Protein AF-A0AB74JP71-F1 (afdb_monomer)

Foldseek 3Di:
DPDPLVVVLVVLLVVLLPFDDDLDDGPQLVPDPVCVVSNLLSNQQRDEAEFEWDQDPDPPDRFIFGDPVNVVSLPVVHLVSQQSHAWYFYDFPVDPGTFIGGQLAQDLQQGDGDDPDPDPDDPSRHRPRPQQLVNVCVVCVVVVVCVCVVVCPDPVNVVVRVLVVVLSVQLNVLSVVLCVVQHHHPSGGGDSVSVRSNSRSCVSVSDPPPDD

Radius of gyration: 19.97 Å; Cα contacts (8 Å, |Δi|>4): 269; chains: 1; bounding box: 53×30×59 Å

Sequence (212 aa):
MKLPKDVRMVVYDYALTYETVQTSRPPLLSVCHQIREEGSPTFFRINEFNIRCERSSGQESRQPKIRRDTLPWLEMIGSSQVENLRHLLLHNKARAQPYRVDLSCGDTSTWSVAGRGHDHSLPSCPRKEFQTRGAILADMREFGAEWLLPYLTSLRMTELIKSMEEAIQRTQKGMCLFADQCGHGKSVKPSIKCTEMVVRAFAAMMERSGFD

Mean predicted aligned error: 11.62 Å

Nearest PDB structures (foldseek):
  4fdm-assembly1_A  TM=2.969E-01  e=8.262E+00  Bacillus sp. L2
  4x6u-assembly1_A  TM=2.989E-01  e=9.863E+00  Geobacillus stearothermophilus

Secondary structure (DSSP, 8-state):
--S-HHHHHHHHHHHHHT----SS--HHHHH-HHHHHHHHHHHHHHSEEEEEEEE-SSTT---EEE-TTTHHHHHHH-HHHHTT--EEEEE-TTSSSPEEEETT---GGGPPB--S---S---SS-------HHHHHHHHHHTT-GGGHHHHTSHHHHHHHHHHHHHHHHHHHHHHHHHHHH-SGGG----HHHHHHHHHHHHHHHS-----

Structure (mmCIF, N/CA/C/O backbone):
data_AF-A0AB74JP71-F1
#
_entry.id   AF-A0AB74JP71-F1
#
loop_
_atom_site.group_PDB
_atom_site.id
_atom_site.type_symbol
_atom_site.label_atom_id
_atom_site.label_alt_id
_atom_site.label_comp_id
_atom_site.label_asym_id
_atom_site.label_entity_id
_atom_site.label_seq_id
_atom_site.pdbx_PDB_ins_code
_atom_site.Cartn_x
_atom_site.Cartn_y
_atom_site.Cartn_z
_atom_site.occupancy
_atom_site.B_iso_or_equiv
_atom_site.auth_seq_id
_atom_site.auth_comp_id
_atom_site.auth_asym_id
_atom_site.auth_atom_id
_atom_site.pdbx_PDB_model_num
ATOM 1 N N . MET A 1 1 ? -25.434 2.124 18.448 1.00 67.25 1 MET A N 1
ATOM 2 C CA . MET A 1 1 ? -26.530 1.648 17.568 1.00 67.25 1 MET A CA 1
ATOM 3 C C . MET A 1 1 ? -27.060 0.324 18.126 1.00 67.25 1 MET A C 1
ATOM 5 O O . MET A 1 1 ? -26.248 -0.545 18.427 1.00 67.25 1 MET A O 1
ATOM 9 N N . LYS A 1 2 ? -28.377 0.161 18.337 1.00 83.44 2 LYS A N 1
ATOM 10 C CA . LYS A 1 2 ? -28.970 -1.061 18.935 1.00 83.44 2 LYS A CA 1
ATOM 11 C C . LYS A 1 2 ? -29.258 -2.142 17.875 1.00 83.44 2 LYS A C 1
ATOM 13 O O . LYS A 1 2 ? -30.386 -2.588 17.733 1.00 83.44 2 LYS A O 1
ATOM 18 N N . LEU A 1 3 ? -28.246 -2.523 17.102 1.00 87.12 3 LEU A N 1
ATOM 19 C CA . LEU A 1 3 ? -28.312 -3.644 16.153 1.00 87.12 3 LEU A CA 1
ATOM 20 C C . LEU A 1 3 ? -27.346 -4.746 16.602 1.00 87.12 3 LEU A C 1
ATOM 22 O O . LEU A 1 3 ? -26.354 -4.400 17.242 1.00 87.12 3 LEU A O 1
ATOM 26 N N . PRO A 1 4 ? -27.568 -6.033 16.284 1.00 91.38 4 PRO A N 1
ATOM 27 C CA . PRO A 1 4 ? -26.568 -7.084 16.483 1.00 91.38 4 PRO A CA 1
ATOM 28 C C . PRO A 1 4 ? -25.239 -6.745 15.793 1.00 91.38 4 PRO A C 1
ATOM 30 O O . PRO A 1 4 ? -25.234 -6.067 14.766 1.00 91.38 4 PRO A O 1
ATOM 33 N N . LYS A 1 5 ? -24.110 -7.206 16.349 1.00 87.75 5 LYS A N 1
ATOM 34 C CA . LYS A 1 5 ? -22.768 -6.848 15.853 1.00 87.75 5 LYS A CA 1
ATOM 35 C C . LYS A 1 5 ? -22.592 -7.170 14.370 1.00 87.75 5 LYS A C 1
ATOM 37 O O . LYS A 1 5 ? -22.116 -6.317 13.635 1.00 87.75 5 LYS A O 1
ATOM 42 N N . ASP A 1 6 ? -23.037 -8.340 13.928 1.00 87.06 6 ASP A N 1
ATOM 43 C CA . ASP A 1 6 ? -22.859 -8.781 12.540 1.00 87.06 6 ASP A CA 1
ATOM 44 C C . ASP A 1 6 ? -23.597 -7.866 11.556 1.00 87.06 6 ASP A C 1
ATOM 46 O O . ASP A 1 6 ? -23.045 -7.466 10.535 1.00 87.06 6 ASP A O 1
ATOM 50 N N . VAL A 1 7 ? -24.802 -7.420 11.925 1.00 86.56 7 VAL A N 1
ATOM 51 C CA . VAL A 1 7 ? -25.571 -6.439 11.146 1.00 86.56 7 VAL A CA 1
ATOM 52 C C . VAL A 1 7 ? -24.861 -5.084 11.127 1.00 86.56 7 VAL A C 1
ATOM 54 O O . VAL A 1 7 ? -24.790 -4.445 10.080 1.00 86.56 7 VAL A O 1
ATOM 57 N N . ARG A 1 8 ? -24.283 -4.648 12.257 1.00 87.88 8 ARG A N 1
ATOM 58 C CA . ARG A 1 8 ? -23.492 -3.404 12.305 1.00 87.88 8 ARG A CA 1
ATOM 59 C C . ARG A 1 8 ? -22.274 -3.469 11.386 1.00 87.88 8 ARG A C 1
ATOM 61 O O . ARG A 1 8 ? -22.024 -2.503 10.677 1.00 87.88 8 ARG A O 1
ATOM 68 N N . MET A 1 9 ? -21.558 -4.594 11.360 1.00 84.38 9 MET A N 1
ATOM 69 C CA . MET A 1 9 ? -20.379 -4.763 10.506 1.00 84.38 9 MET A CA 1
ATOM 70 C C . MET A 1 9 ? -20.720 -4.666 9.017 1.00 84.38 9 MET A C 1
ATOM 72 O O . MET A 1 9 ? -19.987 -4.004 8.292 1.00 84.38 9 MET A O 1
ATOM 76 N N . VAL A 1 10 ? -21.842 -5.247 8.574 1.00 84.75 10 VAL A N 1
ATOM 77 C CA . VAL A 1 10 ? -22.316 -5.117 7.180 1.00 84.75 10 VAL A CA 1
ATOM 78 C C . VAL A 1 10 ? -22.641 -3.661 6.837 1.00 84.75 10 VAL A C 1
ATOM 80 O O . VAL A 1 10 ? -22.274 -3.174 5.771 1.00 84.75 10 VAL A O 1
ATOM 83 N N . VAL A 1 11 ? -23.291 -2.937 7.754 1.00 83.12 11 VAL A N 1
ATOM 84 C CA . VAL A 1 11 ? -23.591 -1.509 7.563 1.00 83.12 11 VAL A CA 1
ATOM 85 C C . VAL A 1 11 ? -22.309 -0.680 7.484 1.00 83.12 11 VAL A C 1
ATOM 87 O O . VAL A 1 11 ? -22.220 0.210 6.641 1.00 83.12 11 VAL A O 1
ATOM 90 N N . TYR A 1 12 ? -21.313 -0.959 8.330 1.00 83.50 12 TYR A N 1
ATOM 91 C CA . TYR A 1 12 ? -20.024 -0.266 8.278 1.00 83.50 12 TYR A CA 1
ATOM 92 C C . TYR A 1 12 ? -19.276 -0.554 6.982 1.00 83.50 12 TYR A C 1
ATOM 94 O O . TYR A 1 12 ? -18.751 0.379 6.390 1.00 83.50 12 TYR A O 1
ATOM 102 N N . ASP A 1 13 ? -19.254 -1.809 6.535 1.00 79.75 13 ASP A N 1
ATOM 103 C CA . ASP A 1 13 ? -18.632 -2.207 5.272 1.00 79.75 13 ASP A CA 1
ATOM 104 C C . ASP A 1 13 ? -19.217 -1.408 4.106 1.00 79.75 13 ASP A C 1
ATOM 106 O O . ASP A 1 13 ? -18.491 -0.724 3.388 1.00 79.75 13 ASP A O 1
ATOM 110 N N . TYR A 1 14 ? -20.547 -1.361 4.010 1.00 81.06 14 TYR A N 1
ATOM 111 C CA . TYR A 1 14 ? -21.227 -0.573 2.987 1.00 81.06 14 TYR A CA 1
ATOM 112 C C . TYR A 1 14 ? -20.940 0.932 3.108 1.00 81.06 14 TYR A C 1
ATOM 114 O O . TYR A 1 14 ? -20.613 1.585 2.120 1.00 81.06 14 TYR A O 1
ATOM 122 N N . ALA A 1 15 ? -21.040 1.502 4.312 1.00 78.50 15 ALA A N 1
ATOM 123 C CA . ALA A 1 15 ? -20.918 2.946 4.509 1.00 78.50 15 ALA A CA 1
ATOM 124 C C . ALA A 1 15 ? -19.481 3.470 4.334 1.00 78.50 15 ALA A C 1
ATOM 126 O O . ALA A 1 15 ? -19.296 4.579 3.837 1.00 78.50 15 ALA A O 1
ATOM 127 N N . LEU A 1 16 ? -18.474 2.683 4.723 1.00 76.50 16 LEU A N 1
ATOM 128 C CA . LEU A 1 16 ? -17.060 3.077 4.695 1.00 76.50 16 LEU A CA 1
ATOM 129 C C . LEU A 1 16 ? -16.376 2.776 3.355 1.00 76.50 16 LEU A C 1
ATOM 131 O O . LEU A 1 16 ? -15.292 3.302 3.107 1.00 76.50 16 LEU A O 1
ATOM 135 N N . THR A 1 17 ? -16.980 1.947 2.497 1.00 69.25 17 THR A N 1
ATOM 136 C CA . THR A 1 17 ? -16.435 1.606 1.168 1.00 69.25 17 THR A CA 1
ATOM 137 C C . THR A 1 17 ? -16.478 2.788 0.193 1.00 69.25 17 THR A C 1
ATOM 139 O O . THR A 1 17 ? -15.619 2.900 -0.677 1.00 69.25 17 THR A O 1
ATOM 142 N N . TYR A 1 18 ? -17.453 3.691 0.334 1.00 58.78 18 TYR A N 1
ATOM 143 C CA . TYR A 1 18 ? -17.659 4.817 -0.589 1.00 58.78 18 TYR A CA 1
ATOM 144 C C . TYR A 1 18 ? -17.175 6.163 -0.038 1.00 58.78 18 TYR A C 1
ATOM 146 O O . TYR A 1 18 ? -17.420 7.209 -0.644 1.00 58.78 18 TYR A O 1
ATOM 154 N N . GLU A 1 19 ? -16.515 6.169 1.120 1.00 66.44 19 GLU A N 1
ATOM 155 C CA . GLU A 1 19 ? -16.089 7.405 1.766 1.00 66.44 19 GLU A CA 1
ATOM 156 C C . GLU A 1 19 ? -14.791 7.919 1.129 1.00 66.44 19 GLU A C 1
ATOM 158 O O . GLU A 1 19 ? -13.769 7.238 1.092 1.00 66.44 19 GLU A O 1
ATOM 163 N N . THR A 1 20 ? -14.814 9.142 0.596 1.00 57.19 20 THR A N 1
ATOM 164 C CA . THR A 1 20 ? -13.629 9.732 -0.035 1.00 57.19 20 THR A CA 1
ATOM 165 C C . THR A 1 20 ? -12.548 10.000 1.006 1.00 57.19 20 THR A C 1
ATOM 167 O O . THR A 1 20 ? -12.727 10.829 1.902 1.00 57.19 20 THR A O 1
ATOM 170 N N . VAL A 1 21 ? -11.403 9.337 0.861 1.00 58.25 21 VAL A N 1
ATOM 171 C CA . VAL A 1 21 ? -10.272 9.459 1.783 1.00 58.25 21 VAL A CA 1
ATOM 172 C C . VAL A 1 21 ? -9.595 10.816 1.607 1.00 58.25 21 VAL A C 1
ATOM 174 O O . VAL A 1 21 ? -8.880 11.063 0.635 1.00 58.25 21 VAL A O 1
ATOM 177 N N . GLN A 1 22 ? -9.784 11.701 2.578 1.00 57.78 22 GLN A N 1
ATOM 178 C CA . GLN A 1 22 ? -8.871 12.816 2.819 1.00 57.78 22 GLN A CA 1
ATOM 179 C C . GLN A 1 22 ? -7.972 12.470 4.011 1.00 57.78 22 GLN A C 1
ATOM 181 O O . GLN A 1 22 ? -8.235 11.523 4.746 1.00 57.78 22 GLN A O 1
ATOM 186 N N . THR A 1 23 ? -6.891 13.223 4.224 1.00 55.69 23 THR A N 1
ATOM 187 C CA . THR A 1 23 ? -5.951 13.048 5.354 1.00 55.69 23 THR A CA 1
ATOM 188 C C . THR A 1 23 ? -6.568 13.407 6.720 1.00 55.69 23 THR A C 1
ATOM 190 O O . THR A 1 23 ? -5.871 13.827 7.641 1.00 55.69 23 THR A O 1
ATOM 193 N N . SER A 1 24 ? -7.884 13.276 6.861 1.00 62.62 24 SER A N 1
ATOM 194 C CA . SER A 1 24 ? -8.674 13.502 8.064 1.00 62.62 24 SER A CA 1
ATOM 195 C C . SER A 1 24 ? -9.384 12.206 8.461 1.00 62.62 24 SER A C 1
ATOM 197 O O . SER A 1 24 ? -9.597 11.307 7.648 1.00 62.62 24 SER A O 1
ATOM 199 N N . ARG A 1 25 ? -9.721 12.074 9.749 1.00 65.31 25 ARG A N 1
ATOM 200 C CA . ARG A 1 25 ? -10.530 10.943 10.214 1.00 65.31 25 ARG A CA 1
ATOM 201 C C . ARG A 1 25 ? -11.920 11.034 9.554 1.00 65.31 25 ARG A C 1
ATOM 203 O O . ARG A 1 25 ? -12.5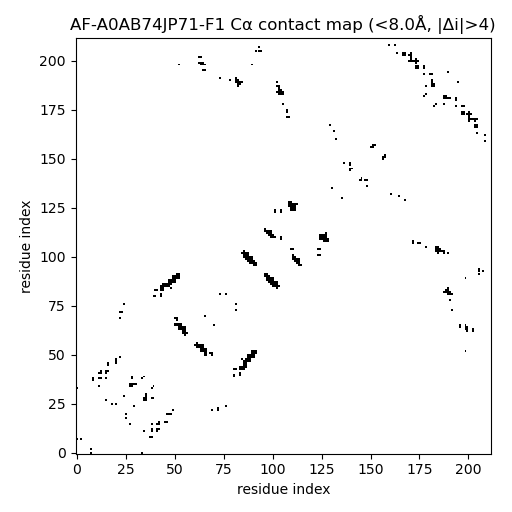04 12.118 9.599 1.00 65.31 25 ARG A O 1
ATOM 210 N N . PRO A 1 26 ? -12.457 9.936 9.000 1.00 68.81 26 PRO A N 1
ATOM 211 C CA . PRO A 1 26 ? -13.762 9.936 8.353 1.00 68.81 26 PRO A CA 1
ATOM 212 C C . PRO A 1 26 ? -14.862 10.443 9.284 1.00 68.81 26 PRO A C 1
ATOM 214 O O . PRO A 1 26 ? -14.879 10.044 10.461 1.00 68.81 26 PRO A O 1
ATOM 217 N N . PRO A 1 27 ? -15.789 11.281 8.788 1.00 73.94 27 PRO A N 1
ATOM 218 C CA . PRO A 1 27 ? -16.975 11.692 9.523 1.00 73.94 27 PRO A CA 1
ATOM 219 C C . PRO A 1 27 ? -17.667 10.540 10.252 1.00 73.94 27 PRO A C 1
ATOM 221 O O . PRO A 1 27 ? -17.958 10.683 11.441 1.00 73.94 27 PRO A O 1
ATOM 224 N N . LEU A 1 28 ? -17.843 9.371 9.625 1.00 74.50 28 LEU A N 1
ATOM 225 C CA . LEU A 1 28 ? -18.529 8.244 10.268 1.00 74.50 28 LEU A CA 1
ATOM 226 C C . LEU A 1 28 ? -17.791 7.722 11.520 1.00 74.50 28 LEU A C 1
ATOM 228 O O . LEU A 1 28 ? -18.417 7.441 12.544 1.00 74.50 28 LEU A O 1
ATOM 232 N N . LEU A 1 29 ? -16.455 7.691 11.496 1.00 77.50 29 LEU A N 1
ATOM 233 C CA . LEU A 1 29 ? -15.617 7.281 12.638 1.00 77.50 29 LEU A CA 1
ATOM 234 C C . LEU A 1 29 ? -15.521 8.357 13.738 1.00 77.50 29 LEU A C 1
ATOM 236 O O . LEU A 1 29 ? -14.998 8.109 14.835 1.00 77.50 29 LEU A O 1
ATOM 240 N N . SER A 1 30 ? -16.021 9.564 13.463 1.00 78.75 30 SER A N 1
ATOM 241 C CA . SER A 1 30 ? -16.086 10.663 14.429 1.00 78.75 30 SER A CA 1
ATOM 242 C C . SER A 1 30 ? -17.341 10.616 15.311 1.00 78.75 30 SER A C 1
ATOM 244 O O . SER A 1 30 ? -17.293 11.126 16.429 1.00 78.75 30 SER A O 1
ATOM 246 N N . VAL A 1 31 ? -18.408 9.931 14.872 1.00 79.38 31 VAL A N 1
ATOM 247 C CA . VAL A 1 31 ? -19.755 10.017 15.468 1.00 79.38 31 VAL A CA 1
ATOM 248 C C . VAL A 1 31 ? -19.843 9.425 16.877 1.00 79.38 31 VAL A C 1
ATOM 250 O O . VAL A 1 31 ? -20.344 10.076 17.790 1.00 79.38 31 VAL A O 1
ATOM 253 N N . CYS A 1 32 ? -19.398 8.179 17.085 1.00 84.00 32 CYS A N 1
ATOM 254 C CA . CYS A 1 32 ? -19.415 7.566 18.416 1.00 84.00 32 CYS A CA 1
ATOM 255 C C . CYS A 1 32 ? -18.332 6.498 18.606 1.00 84.00 32 CYS A C 1
ATOM 257 O O . CYS A 1 32 ? -17.809 5.941 17.641 1.00 84.00 32 CYS A O 1
ATOM 259 N N . HIS A 1 33 ? -18.032 6.182 19.871 1.00 86.56 33 HIS A N 1
ATOM 260 C CA . HIS A 1 33 ? -16.987 5.226 20.251 1.00 86.56 33 HIS A CA 1
ATOM 261 C C . HIS A 1 33 ? -17.196 3.834 19.640 1.00 86.56 33 HIS A C 1
ATOM 263 O O . HIS A 1 33 ? -16.252 3.219 19.167 1.00 86.56 33 HIS A O 1
ATOM 269 N N . GLN A 1 34 ? -18.438 3.348 19.594 1.00 87.50 34 GLN A N 1
ATOM 270 C CA . GLN A 1 34 ? -18.748 2.039 19.019 1.00 87.50 34 GLN A CA 1
ATOM 271 C C . GLN A 1 34 ? -18.391 1.960 17.529 1.00 87.50 34 GLN A C 1
ATOM 273 O O . GLN A 1 34 ? -17.721 1.024 17.110 1.00 87.50 34 GLN A O 1
ATOM 278 N N . ILE A 1 35 ? -18.816 2.954 16.743 1.00 84.50 35 ILE A N 1
ATOM 279 C CA . ILE A 1 35 ? -18.538 3.008 15.301 1.00 84.50 35 ILE A CA 1
ATOM 280 C C . ILE A 1 35 ? -17.040 3.202 15.065 1.00 84.50 35 ILE A C 1
ATOM 282 O O . ILE A 1 35 ? -16.476 2.612 14.152 1.00 84.50 35 ILE A O 1
ATOM 286 N N . ARG A 1 36 ? -16.380 3.991 15.917 1.00 85.69 36 ARG A N 1
ATOM 287 C CA . ARG A 1 36 ? -14.934 4.189 15.853 1.00 85.69 36 ARG A CA 1
ATOM 288 C C . ARG A 1 36 ? -14.179 2.877 16.043 1.00 85.69 36 ARG A C 1
ATOM 290 O O . ARG A 1 36 ? -13.375 2.533 15.187 1.00 85.69 36 ARG A O 1
ATOM 297 N N . GLU A 1 37 ? -14.442 2.140 17.113 1.00 86.56 37 GLU A N 1
ATOM 298 C CA . GLU A 1 37 ? -13.710 0.902 17.403 1.00 86.56 37 GLU A CA 1
ATOM 299 C C . GLU A 1 37 ? -14.043 -0.219 16.412 1.00 86.56 37 GLU A C 1
ATOM 301 O O . GLU A 1 37 ? -13.150 -0.915 15.936 1.00 86.56 37 GLU A O 1
ATOM 306 N N . GLU A 1 38 ? -15.322 -0.386 16.064 1.00 88.62 38 GLU A N 1
ATOM 307 C CA . GLU A 1 38 ? -15.761 -1.473 15.182 1.00 88.62 38 GLU A CA 1
ATOM 308 C C . GLU A 1 38 ? -15.489 -1.173 13.697 1.00 88.62 38 GLU A C 1
ATOM 310 O O . GLU A 1 38 ? -15.186 -2.085 12.933 1.00 88.62 38 GLU A O 1
ATOM 315 N N . GLY A 1 39 ? -15.591 0.093 13.283 1.00 85.06 39 GLY A N 1
ATOM 316 C CA . GLY A 1 39 ? -15.502 0.511 11.883 1.00 85.06 39 GLY A CA 1
ATOM 317 C C . GLY A 1 39 ? -14.098 0.894 11.419 1.00 85.06 39 GLY A C 1
ATOM 318 O O . GLY A 1 39 ? -13.802 0.743 10.236 1.00 85.06 39 GLY A O 1
ATOM 319 N N . SER A 1 40 ? -13.208 1.352 12.311 1.00 85.75 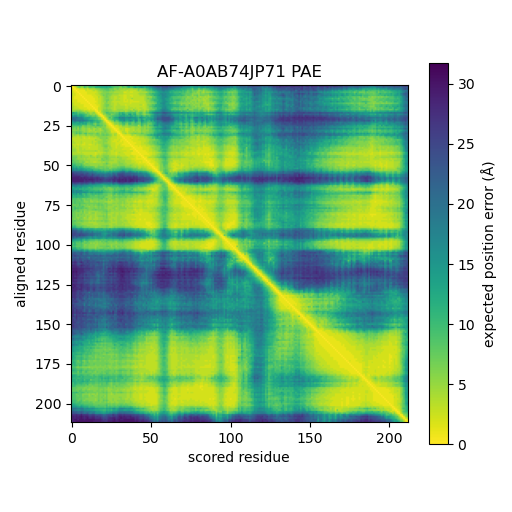40 SER A N 1
ATOM 320 C CA . SER A 1 40 ? -11.857 1.772 11.895 1.00 85.75 40 SER A CA 1
ATOM 321 C C . SER A 1 40 ? -11.083 0.667 11.163 1.00 85.75 40 SER A C 1
ATOM 323 O O . SER A 1 40 ? -10.558 0.955 10.087 1.00 85.75 40 SER A O 1
ATOM 325 N N . PRO A 1 41 ? -11.059 -0.599 11.634 1.00 84.75 41 PRO A N 1
ATOM 326 C CA . PRO A 1 41 ? -10.365 -1.666 10.914 1.00 84.75 41 PRO A CA 1
ATOM 327 C C . PRO A 1 41 ? -10.886 -1.861 9.486 1.00 84.75 41 PRO A C 1
ATOM 329 O O . PRO A 1 41 ? -10.092 -2.022 8.565 1.00 84.75 41 PRO A O 1
ATOM 332 N N . THR A 1 42 ? -12.206 -1.799 9.285 1.00 82.88 42 THR A N 1
ATOM 333 C CA . THR A 1 42 ? -12.836 -1.884 7.958 1.00 82.88 42 THR A CA 1
ATOM 334 C C . THR A 1 42 ? -12.428 -0.703 7.082 1.00 82.88 42 THR A C 1
ATOM 336 O O . THR A 1 42 ? -11.976 -0.901 5.955 1.00 82.88 42 THR A O 1
ATOM 339 N N . PHE A 1 43 ? -12.496 0.517 7.623 1.00 83.62 43 PHE A N 1
ATOM 340 C CA . PHE A 1 43 ? -12.109 1.728 6.905 1.00 83.62 43 PHE A CA 1
ATOM 341 C C . PHE A 1 43 ? -10.659 1.658 6.410 1.00 83.62 43 PHE A C 1
ATOM 343 O O . PHE A 1 43 ? -10.422 1.795 5.212 1.00 83.62 43 PHE A O 1
ATOM 350 N N . PHE A 1 44 ? -9.698 1.396 7.304 1.00 84.25 44 PHE A N 1
ATOM 351 C CA . PHE A 1 44 ? -8.270 1.366 6.960 1.00 84.25 44 PHE A CA 1
ATOM 352 C C . PHE A 1 44 ? -7.879 0.191 6.058 1.00 84.25 44 PHE A C 1
ATOM 354 O O . PHE A 1 44 ? -6.866 0.259 5.360 1.00 84.25 44 PHE A O 1
ATOM 361 N N . ARG A 1 45 ? -8.691 -0.866 6.036 1.00 81.38 45 ARG A N 1
ATOM 362 C CA . ARG A 1 45 ? -8.443 -2.045 5.212 1.00 81.38 45 ARG A CA 1
ATOM 363 C C . ARG A 1 45 ? -8.921 -1.897 3.772 1.00 81.38 45 ARG A C 1
ATOM 365 O O . ARG A 1 45 ? -8.283 -2.463 2.899 1.00 81.38 45 ARG A O 1
ATOM 372 N N . ILE A 1 46 ? -10.027 -1.199 3.530 1.00 77.25 46 ILE A N 1
ATOM 373 C CA . ILE A 1 46 ? -10.669 -1.147 2.202 1.00 77.25 46 ILE A CA 1
ATOM 374 C C . ILE A 1 46 ? -10.238 0.092 1.415 1.00 77.25 46 ILE A C 1
ATOM 376 O O . ILE A 1 46 ? -10.161 0.066 0.190 1.00 77.25 46 ILE A O 1
ATOM 380 N N . ASN A 1 47 ? -9.935 1.180 2.116 1.00 78.62 47 ASN A N 1
ATOM 381 C CA . ASN A 1 47 ? -9.692 2.468 1.489 1.00 78.62 47 ASN A CA 1
ATOM 382 C C . ASN A 1 47 ? -8.252 2.655 0.991 1.00 78.62 47 ASN A C 1
ATOM 384 O O . ASN A 1 47 ? -7.307 2.051 1.500 1.00 78.62 47 ASN A O 1
ATOM 388 N N . GLU A 1 48 ? -8.096 3.541 0.003 1.00 80.69 48 GLU A N 1
ATOM 389 C CA . GLU A 1 48 ? -6.812 3.925 -0.585 1.00 80.69 48 GLU A CA 1
ATOM 390 C C . GLU A 1 48 ? -6.217 5.155 0.127 1.00 80.69 48 GLU A C 1
ATOM 392 O O . GLU A 1 48 ? -6.819 6.230 0.150 1.00 80.69 48 GLU A O 1
ATOM 397 N N . PHE A 1 49 ? -5.003 5.037 0.670 1.00 82.62 49 PHE A N 1
ATOM 398 C CA . PHE A 1 49 ? -4.376 6.098 1.466 1.00 82.62 49 PHE A CA 1
ATOM 399 C C . PHE A 1 49 ? -3.231 6.784 0.734 1.00 82.62 49 PHE A C 1
ATOM 401 O O . PHE A 1 49 ? -2.251 6.154 0.341 1.00 82.62 49 PHE A O 1
ATOM 408 N N . ASN A 1 50 ? -3.326 8.105 0.587 1.00 81.44 50 ASN A N 1
ATOM 409 C CA . ASN A 1 50 ? -2.310 8.905 -0.087 1.00 81.44 50 ASN A CA 1
ATOM 410 C C . ASN A 1 50 ? -1.048 9.049 0.770 1.00 81.44 50 ASN A C 1
ATOM 412 O O . ASN A 1 50 ? -1.043 9.770 1.768 1.00 81.44 50 ASN A O 1
ATOM 416 N N . ILE A 1 51 ? 0.030 8.389 0.350 1.00 84.56 51 ILE A N 1
ATOM 417 C CA . ILE A 1 51 ? 1.347 8.504 0.964 1.00 84.56 51 ILE A CA 1
ATOM 418 C C . ILE A 1 51 ? 2.202 9.412 0.092 1.00 84.56 51 ILE A C 1
ATOM 420 O O . ILE A 1 51 ? 2.704 9.026 -0.972 1.00 84.56 51 ILE A O 1
ATOM 424 N N . ARG A 1 52 ? 2.383 10.651 0.550 1.00 80.62 52 ARG A N 1
ATOM 425 C CA . ARG A 1 52 ? 3.255 11.595 -0.143 1.00 80.62 52 ARG A CA 1
ATOM 426 C C . ARG A 1 52 ? 4.701 11.326 0.239 1.00 80.62 52 ARG A C 1
ATOM 428 O O . ARG A 1 52 ? 5.027 11.143 1.411 1.00 80.62 52 ARG A O 1
ATOM 435 N N . CYS A 1 53 ? 5.574 11.365 -0.759 1.00 78.62 53 CYS A N 1
ATOM 436 C CA . CYS A 1 53 ? 6.997 11.088 -0.594 1.00 78.62 53 CYS A CA 1
ATOM 437 C C . CYS A 1 53 ? 7.835 12.322 -0.967 1.00 78.62 53 CYS A C 1
ATOM 439 O O . CYS A 1 53 ? 7.456 13.095 -1.851 1.00 78.62 53 CYS A O 1
ATOM 441 N N . GLU A 1 54 ? 8.967 12.528 -0.297 1.00 76.50 54 GLU A N 1
ATOM 442 C CA . GLU A 1 54 ? 9.966 13.538 -0.669 1.00 76.50 54 GLU A CA 1
ATOM 443 C C . GLU A 1 54 ? 11.369 12.945 -0.698 1.00 76.50 54 GLU A C 1
ATOM 445 O O . GLU A 1 54 ? 11.679 11.975 -0.003 1.00 76.50 54 GLU A O 1
ATOM 450 N N . ARG A 1 55 ? 12.232 13.548 -1.519 1.00 67.44 55 ARG A N 1
ATOM 451 C CA . ARG A 1 55 ? 13.671 13.307 -1.448 1.00 67.44 55 ARG A CA 1
ATOM 452 C C . ARG A 1 55 ? 14.233 14.115 -0.285 1.00 67.44 55 ARG A C 1
ATOM 454 O O . ARG A 1 55 ? 13.941 15.303 -0.165 1.00 67.44 55 ARG A O 1
ATOM 461 N N . SER A 1 56 ? 15.050 13.475 0.545 1.00 59.94 56 SER A N 1
ATOM 462 C CA . SER A 1 56 ? 15.822 14.173 1.573 1.00 59.94 56 SER A CA 1
ATOM 463 C C . SER A 1 56 ? 16.726 15.227 0.918 1.00 59.94 56 SER A C 1
ATOM 465 O O . SER A 1 56 ? 17.393 14.935 -0.075 1.00 59.94 56 SER A O 1
ATOM 467 N N . SER A 1 57 ? 16.752 16.444 1.463 1.00 52.81 57 SER A N 1
ATOM 468 C CA . SER A 1 57 ? 17.565 17.563 0.963 1.00 52.81 57 SER A CA 1
ATOM 469 C C . SER A 1 57 ? 19.032 17.523 1.420 1.00 52.81 57 SER A C 1
ATOM 471 O O . SER A 1 57 ? 19.825 18.353 0.984 1.00 52.81 57 SER A O 1
ATOM 473 N N . GLY A 1 58 ? 19.412 16.570 2.281 1.00 49.88 58 GLY A N 1
ATOM 474 C CA . GLY A 1 58 ? 20.776 16.420 2.802 1.00 49.88 58 GLY A CA 1
ATOM 475 C C . GLY A 1 58 ? 21.645 15.455 1.986 1.00 49.88 58 GLY A C 1
ATOM 476 O O . GLY A 1 58 ? 21.162 14.424 1.514 1.00 49.88 58 GLY A O 1
ATOM 477 N N . GLN A 1 59 ? 22.943 15.765 1.868 1.00 45.22 59 GLN A N 1
ATOM 478 C CA . GLN A 1 59 ? 23.947 14.978 1.130 1.00 45.22 59 GLN A CA 1
ATOM 479 C C . GLN A 1 59 ? 24.065 13.506 1.579 1.00 45.22 59 GLN A C 1
ATOM 481 O O . GLN A 1 59 ? 24.475 12.674 0.775 1.00 45.22 59 GLN A O 1
ATOM 486 N N . GLU A 1 60 ? 23.664 13.152 2.805 1.00 43.12 60 GLU A N 1
ATOM 487 C CA . GLU A 1 60 ? 23.991 11.844 3.399 1.00 43.12 60 GLU A CA 1
ATOM 488 C C . GLU A 1 60 ? 22.935 10.737 3.247 1.00 43.12 60 GLU A C 1
ATOM 490 O O . GLU A 1 60 ? 23.188 9.589 3.594 1.00 43.12 60 GLU A O 1
ATOM 495 N N . SER A 1 61 ? 21.757 10.999 2.680 1.00 54.00 61 SER A N 1
ATOM 496 C CA . SER A 1 61 ? 20.893 9.899 2.221 1.00 54.00 61 SER A CA 1
ATOM 497 C C . SER A 1 61 ? 19.846 10.405 1.243 1.00 54.00 61 SER A C 1
ATOM 499 O O . SER A 1 61 ? 18.753 10.806 1.631 1.00 54.00 61 SER A O 1
ATOM 501 N N . ARG A 1 62 ? 20.132 10.307 -0.060 1.00 60.38 62 ARG A N 1
ATOM 502 C CA . ARG A 1 62 ? 19.161 10.550 -1.149 1.00 60.38 62 ARG A CA 1
ATOM 503 C C . ARG A 1 62 ? 17.990 9.547 -1.170 1.00 60.38 62 ARG A C 1
ATOM 505 O O . ARG A 1 62 ? 17.292 9.441 -2.171 1.00 60.38 62 ARG A O 1
ATOM 512 N N . GLN A 1 63 ? 17.773 8.786 -0.097 1.00 66.19 63 GLN A N 1
ATOM 513 C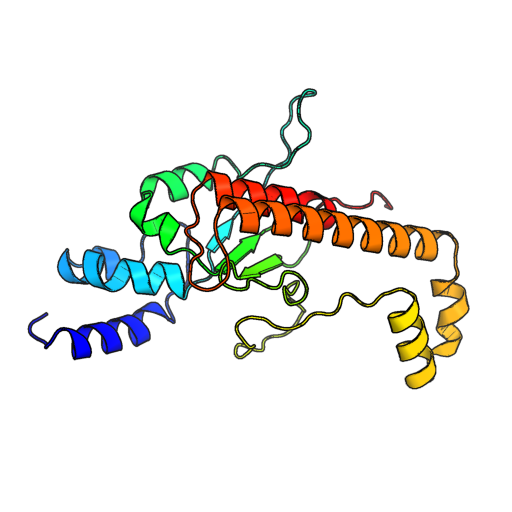 CA . GLN A 1 63 ? 16.659 7.853 -0.018 1.00 66.19 63 GLN A CA 1
ATOM 514 C C . GLN A 1 63 ? 15.355 8.638 0.160 1.00 66.19 63 GLN A C 1
ATOM 516 O O . GLN A 1 63 ? 15.296 9.531 1.014 1.00 66.19 63 GLN A O 1
ATOM 521 N N . PRO A 1 64 ? 14.311 8.338 -0.627 1.00 74.56 64 PRO A N 1
ATOM 522 C CA . PRO A 1 64 ? 13.019 8.960 -0.422 1.00 74.56 64 PRO A CA 1
ATOM 523 C C . PRO A 1 64 ? 12.420 8.514 0.905 1.00 74.56 64 PRO A C 1
ATOM 525 O O . PRO A 1 64 ? 12.596 7.376 1.351 1.00 74.56 64 PRO A O 1
ATOM 528 N N . LYS A 1 65 ? 11.714 9.448 1.530 1.00 81.69 65 LYS A N 1
ATOM 529 C CA . LYS A 1 65 ? 11.048 9.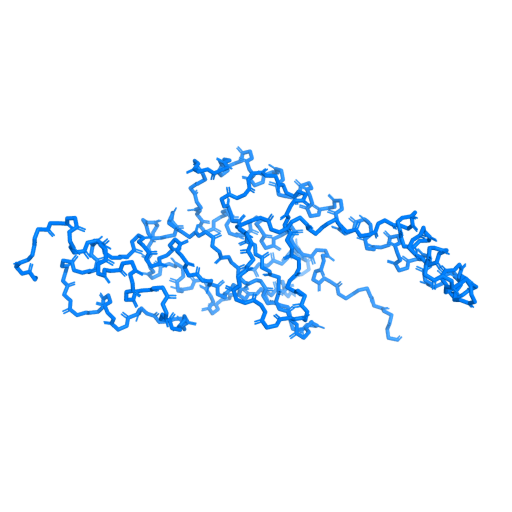272 2.818 1.00 81.69 65 LYS A CA 1
ATOM 530 C C . LYS A 1 65 ? 9.602 9.732 2.703 1.00 81.69 65 LYS A C 1
ATOM 532 O O . LYS A 1 65 ? 9.244 10.484 1.791 1.00 81.69 65 LYS A O 1
ATOM 537 N N . ILE A 1 66 ? 8.777 9.273 3.638 1.00 84.56 66 ILE A N 1
ATOM 538 C CA . ILE A 1 66 ? 7.424 9.797 3.821 1.00 84.56 66 ILE A CA 1
ATOM 539 C C . ILE A 1 66 ? 7.548 11.294 4.127 1.00 84.56 66 ILE A C 1
ATOM 541 O O . ILE A 1 66 ? 8.391 11.699 4.930 1.00 84.56 66 ILE A O 1
ATOM 545 N N . ARG A 1 67 ? 6.741 12.125 3.466 1.00 80.12 67 ARG A N 1
ATOM 546 C CA . ARG A 1 67 ? 6.759 13.571 3.701 1.00 80.12 67 ARG A CA 1
ATOM 547 C C . ARG A 1 67 ? 6.341 13.899 5.122 1.00 80.12 67 ARG A C 1
ATOM 549 O O . ARG A 1 67 ? 5.452 13.262 5.690 1.00 80.12 67 ARG A O 1
ATOM 556 N N . ARG A 1 68 ? 6.894 14.997 5.637 1.00 76.38 68 ARG A N 1
ATOM 557 C CA . ARG A 1 68 ? 6.532 15.551 6.951 1.00 76.38 68 ARG A CA 1
ATOM 558 C C . ARG A 1 68 ? 5.054 15.922 7.105 1.00 76.38 68 ARG A C 1
ATOM 560 O O . ARG A 1 68 ? 4.626 16.103 8.231 1.00 76.38 68 ARG A O 1
ATOM 567 N N . ASP A 1 69 ? 4.279 16.054 6.026 1.00 76.38 69 ASP A N 1
ATOM 568 C CA . ASP A 1 69 ? 2.825 16.283 6.105 1.00 76.38 69 ASP A CA 1
ATOM 569 C C . ASP A 1 69 ? 2.022 14.979 6.248 1.00 76.38 69 ASP A C 1
ATOM 571 O O . ASP A 1 69 ? 0.924 14.986 6.792 1.00 76.38 69 ASP A O 1
ATOM 575 N N . THR A 1 70 ? 2.576 13.852 5.799 1.00 81.31 70 THR A N 1
ATOM 576 C CA . THR A 1 70 ? 1.930 12.531 5.857 1.00 81.31 70 THR A CA 1
ATOM 577 C C . THR A 1 70 ? 2.278 11.792 7.150 1.00 81.31 70 THR A C 1
ATOM 579 O O . THR A 1 70 ? 1.444 11.076 7.701 1.00 81.31 70 THR A O 1
ATOM 582 N N . LEU A 1 71 ? 3.497 11.985 7.664 1.00 83.19 71 LEU A N 1
ATOM 583 C CA . LEU A 1 71 ? 3.965 11.328 8.885 1.00 83.19 71 LEU A CA 1
ATOM 584 C C . LEU A 1 71 ? 3.090 11.639 10.124 1.00 83.19 71 LEU A C 1
ATOM 586 O O . LEU A 1 71 ? 2.663 10.681 10.767 1.00 83.19 71 LEU A O 1
ATOM 590 N N . PRO A 1 72 ? 2.704 12.901 10.413 1.00 84.75 72 PRO A N 1
ATOM 591 C CA . PRO A 1 72 ? 1.846 13.216 11.555 1.00 84.75 72 PRO A CA 1
ATOM 592 C C . PRO A 1 72 ? 0.471 12.554 11.475 1.00 84.75 72 PRO A C 1
ATOM 594 O O . PRO A 1 72 ? -0.118 12.225 12.498 1.00 84.75 72 PRO A O 1
ATOM 597 N N . TRP A 1 73 ? -0.055 12.333 10.266 1.00 84.50 73 TRP A N 1
ATOM 598 C CA . TRP A 1 73 ? -1.319 11.621 10.091 1.00 84.50 73 TRP A CA 1
ATOM 599 C C . TRP A 1 73 ? -1.183 10.135 10.450 1.00 84.50 73 TRP A C 1
ATOM 601 O O . TRP A 1 73 ? -2.029 9.613 11.175 1.00 84.50 73 TRP A O 1
ATOM 611 N N . LEU A 1 74 ? -0.102 9.474 10.014 1.00 86.69 74 LEU A N 1
ATOM 612 C CA . LEU A 1 74 ? 0.192 8.085 10.393 1.00 86.69 74 LEU A CA 1
ATOM 613 C C . LEU A 1 74 ? 0.393 7.935 11.909 1.00 86.69 74 LEU A C 1
ATOM 615 O O . LEU A 1 74 ? -0.060 6.956 12.499 1.00 86.69 74 LEU A O 1
ATOM 619 N N . GLU A 1 75 ? 1.033 8.916 12.544 1.00 87.19 75 GLU A N 1
ATOM 620 C CA . GLU A 1 75 ? 1.189 8.968 14.001 1.00 87.19 75 GLU A CA 1
ATOM 621 C C . GLU A 1 75 ? -0.159 9.200 14.706 1.00 87.19 75 GLU A C 1
ATOM 623 O O . GLU A 1 75 ? -0.478 8.510 15.672 1.00 87.19 75 GLU A O 1
ATOM 628 N N . MET A 1 76 ? -0.990 10.112 14.188 1.00 84.81 76 MET A N 1
ATOM 629 C CA . MET A 1 76 ? -2.303 10.458 14.745 1.00 84.81 76 MET A CA 1
ATOM 630 C C . MET A 1 76 ? -3.298 9.291 14.714 1.00 84.81 76 MET A C 1
ATOM 632 O O . MET A 1 76 ? -4.076 9.130 15.658 1.00 84.81 76 MET A O 1
ATOM 636 N N . ILE A 1 77 ? -3.335 8.495 13.638 1.00 83.62 77 ILE A N 1
ATOM 637 C CA . ILE A 1 77 ? -4.240 7.334 13.574 1.00 83.62 77 ILE A CA 1
ATOM 638 C C . ILE A 1 77 ? -3.795 6.206 14.517 1.00 83.62 77 ILE A C 1
ATOM 640 O O . ILE A 1 77 ? -4.635 5.407 14.928 1.00 83.62 77 ILE A O 1
ATOM 644 N N . GLY A 1 78 ? -2.519 6.187 14.914 1.00 86.81 78 GLY A N 1
ATOM 645 C CA . GLY A 1 78 ? -1.954 5.234 15.865 1.00 86.81 78 GLY A CA 1
ATOM 646 C C . GLY A 1 78 ? -1.602 3.878 15.247 1.00 86.81 78 GLY A C 1
ATOM 647 O O . GLY A 1 78 ? -2.129 3.477 14.208 1.00 86.81 78 GLY A O 1
ATOM 648 N N . SER A 1 79 ? -0.707 3.141 15.912 1.00 88.19 79 SER A N 1
ATOM 649 C CA . SER A 1 79 ? -0.170 1.862 15.421 1.00 88.19 79 SER A CA 1
ATOM 650 C C . SER A 1 79 ? -1.250 0.822 15.126 1.00 88.19 79 SER A C 1
ATOM 652 O O . SER A 1 79 ? -1.186 0.167 14.091 1.00 88.19 79 SER A O 1
ATOM 654 N N . SER A 1 80 ? -2.280 0.723 15.971 1.00 86.94 80 SER A N 1
ATOM 655 C CA . SER A 1 80 ? -3.387 -0.223 15.784 1.00 86.94 80 SER A CA 1
ATOM 656 C C . SER A 1 80 ? -4.153 0.002 14.480 1.00 86.94 80 SER A C 1
ATOM 658 O O . SER A 1 80 ? -4.654 -0.951 13.891 1.00 86.94 80 SER A O 1
ATOM 660 N N . GLN A 1 81 ? -4.232 1.245 14.004 1.00 86.75 81 GLN A N 1
ATOM 661 C CA . GLN A 1 81 ? -4.882 1.571 12.737 1.00 86.75 81 GLN A CA 1
ATOM 662 C C . GLN A 1 81 ? -3.923 1.445 11.556 1.00 86.75 81 GLN A C 1
ATOM 664 O O . GLN A 1 81 ? -4.321 0.956 10.499 1.00 86.75 81 GLN A O 1
ATOM 669 N N . VAL A 1 82 ? -2.647 1.799 11.745 1.00 89.06 82 VAL A N 1
ATOM 670 C CA . VAL A 1 82 ? -1.592 1.571 10.742 1.00 89.06 82 VAL A CA 1
ATOM 671 C C . VAL A 1 82 ? -1.489 0.083 10.383 1.00 89.06 82 VAL A C 1
ATOM 673 O O . VAL A 1 82 ? -1.370 -0.249 9.204 1.00 89.06 82 VAL A O 1
ATOM 676 N N . GLU A 1 83 ? -1.640 -0.817 11.358 1.00 90.12 83 GLU A N 1
ATOM 677 C CA . GLU A 1 83 ? -1.657 -2.272 11.140 1.00 90.12 83 GLU A CA 1
ATOM 678 C C . GLU A 1 83 ? -2.797 -2.754 10.222 1.00 90.12 83 GLU A C 1
ATOM 680 O O . GLU A 1 83 ? -2.711 -3.841 9.638 1.00 90.12 83 GLU A O 1
ATOM 685 N N . ASN A 1 84 ? -3.850 -1.952 10.044 1.00 87.56 84 ASN A N 1
ATOM 686 C CA . ASN A 1 84 ? -4.983 -2.270 9.176 1.00 87.56 84 ASN A CA 1
ATOM 687 C C . ASN A 1 84 ? -4.838 -1.722 7.751 1.00 87.56 84 ASN A C 1
ATOM 689 O O . ASN A 1 84 ? -5.606 -2.138 6.888 1.00 87.56 84 ASN A O 1
ATOM 693 N N . LEU A 1 85 ? -3.849 -0.865 7.469 1.00 87.75 85 LEU A N 1
ATOM 694 C CA . LEU A 1 85 ? -3.636 -0.308 6.128 1.00 87.75 85 LEU A CA 1
ATOM 695 C C . LEU A 1 85 ? -3.397 -1.417 5.103 1.00 87.75 85 LEU A C 1
ATOM 697 O O . LEU A 1 85 ? -2.571 -2.302 5.330 1.00 87.75 85 LEU A O 1
ATOM 701 N N . ARG A 1 86 ? -4.087 -1.379 3.962 1.00 84.94 86 ARG A N 1
ATOM 702 C CA . ARG A 1 86 ? -3.826 -2.318 2.854 1.00 84.94 86 ARG A CA 1
ATOM 703 C C . ARG A 1 86 ? -3.542 -1.636 1.534 1.00 84.94 86 ARG A C 1
ATOM 705 O O . ARG A 1 86 ? -2.617 -2.062 0.859 1.00 84.94 86 ARG A O 1
ATOM 712 N N . HIS A 1 87 ? -4.242 -0.559 1.203 1.00 84.00 87 HIS A N 1
ATOM 713 C CA . HIS A 1 87 ? -4.084 0.089 -0.095 1.00 84.00 87 HIS A CA 1
ATOM 714 C C . HIS A 1 87 ? -3.397 1.448 0.062 1.00 84.00 87 HIS A C 1
ATOM 716 O O . HIS A 1 87 ? -3.922 2.359 0.702 1.00 84.00 87 HIS A O 1
ATOM 722 N N . LEU A 1 88 ? -2.202 1.590 -0.512 1.00 85.19 88 LEU A N 1
ATOM 723 C CA . LEU A 1 88 ? -1.437 2.837 -0.513 1.00 85.19 88 LEU A CA 1
ATOM 724 C C . LEU A 1 88 ? -1.413 3.453 -1.913 1.00 85.19 88 LEU A C 1
ATOM 726 O O . LEU A 1 88 ? -1.191 2.764 -2.908 1.00 85.19 88 LEU A O 1
ATOM 730 N N . LEU A 1 89 ? -1.566 4.773 -1.973 1.00 81.94 89 LEU A N 1
ATOM 731 C CA . LEU A 1 89 ? -1.352 5.589 -3.163 1.00 81.94 89 LEU A CA 1
ATOM 732 C C . LEU A 1 89 ? -0.052 6.363 -3.007 1.00 81.94 89 LEU A C 1
ATOM 734 O O . LEU A 1 89 ? 0.003 7.360 -2.285 1.00 81.94 89 LEU A O 1
ATOM 738 N N . LEU A 1 90 ? 0.998 5.927 -3.695 1.00 80.38 90 LEU A N 1
ATOM 739 C CA . LEU A 1 90 ? 2.284 6.617 -3.669 1.00 80.38 90 LEU A CA 1
ATOM 740 C C . LEU A 1 90 ? 2.292 7.703 -4.743 1.00 80.38 90 LEU A C 1
ATOM 742 O O . LEU A 1 90 ? 2.395 7.423 -5.944 1.00 80.38 90 LEU A O 1
ATOM 746 N N . HIS A 1 91 ? 2.177 8.957 -4.309 1.00 71.88 91 HIS A N 1
ATOM 747 C CA . HIS A 1 91 ? 2.255 10.104 -5.206 1.00 71.88 91 HIS A CA 1
ATOM 748 C C . HIS A 1 91 ? 3.692 10.558 -5.421 1.00 71.88 91 HIS A C 1
ATOM 750 O O . HIS A 1 91 ? 4.442 10.833 -4.482 1.00 71.88 91 HIS A O 1
ATOM 756 N N . ASN A 1 92 ? 4.016 10.761 -6.693 1.00 65.19 92 ASN A N 1
ATOM 757 C CA . ASN A 1 92 ? 5.236 11.405 -7.132 1.00 65.19 92 ASN A CA 1
ATOM 758 C C . ASN A 1 92 ? 4.891 12.681 -7.902 1.00 65.19 92 ASN A C 1
ATOM 760 O O . ASN A 1 92 ? 4.110 12.629 -8.848 1.00 65.19 92 ASN A O 1
ATOM 764 N N . LYS A 1 93 ? 5.523 13.806 -7.545 1.00 57.16 93 LYS A N 1
ATOM 765 C CA . LYS A 1 93 ? 5.344 15.098 -8.228 1.00 57.16 93 LYS A CA 1
ATOM 766 C C . LYS A 1 93 ? 5.600 15.031 -9.740 1.00 57.16 93 LYS A C 1
ATOM 768 O O . LYS A 1 93 ? 5.040 15.835 -10.471 1.00 57.16 93 LYS A O 1
ATOM 773 N N . ALA A 1 94 ? 6.441 14.102 -10.199 1.00 50.97 94 ALA A N 1
ATOM 774 C CA . ALA A 1 94 ? 6.816 13.980 -11.607 1.00 50.97 94 ALA A CA 1
ATOM 775 C C . ALA A 1 94 ? 5.836 13.153 -12.463 1.00 50.97 94 ALA A C 1
ATOM 777 O O . ALA A 1 94 ? 5.939 13.190 -13.687 1.00 50.97 94 ALA A O 1
ATOM 778 N N . ARG A 1 95 ? 4.906 12.392 -11.866 1.00 54.59 95 ARG A N 1
A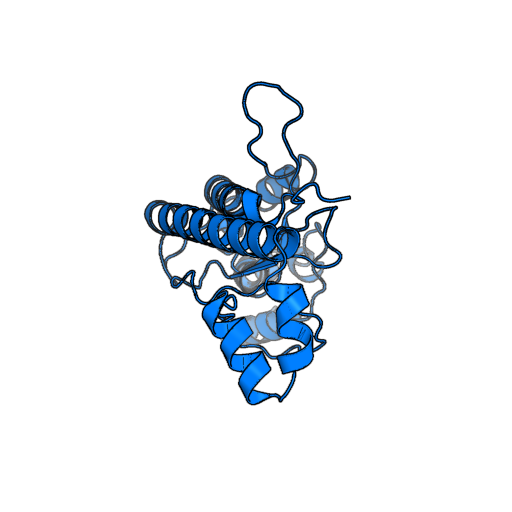TOM 779 C CA . ARG A 1 95 ? 3.929 11.586 -12.619 1.00 54.59 95 ARG A CA 1
ATOM 780 C C . ARG A 1 95 ? 2.526 12.155 -12.475 1.00 54.59 95 ARG A C 1
ATOM 782 O O . ARG A 1 95 ? 2.112 12.545 -11.390 1.00 54.59 95 ARG A O 1
ATOM 789 N N . ALA A 1 96 ? 1.772 12.110 -13.572 1.00 55.03 96 ALA A N 1
ATOM 790 C CA . ALA A 1 96 ? 0.364 12.499 -13.584 1.00 55.03 96 ALA A CA 1
ATOM 791 C C . ALA A 1 96 ? -0.527 11.571 -12.733 1.00 55.03 96 ALA A C 1
ATOM 793 O O . ALA A 1 96 ? -1.630 11.963 -12.369 1.00 55.03 96 ALA A O 1
ATOM 794 N N . GLN A 1 97 ? -0.072 10.348 -12.422 1.00 62.41 97 GLN A N 1
ATOM 795 C CA . GLN A 1 97 ? -0.850 9.342 -11.694 1.00 62.41 97 GLN A CA 1
ATOM 796 C C . GLN A 1 97 ? -0.030 8.678 -10.574 1.00 62.41 97 GLN A C 1
ATOM 798 O O . GLN A 1 97 ? 1.167 8.429 -10.770 1.00 62.41 97 GLN A O 1
ATOM 803 N N . PRO A 1 98 ? -0.648 8.392 -9.411 1.00 70.94 98 PRO A N 1
ATOM 804 C CA . PRO A 1 98 ? -0.000 7.692 -8.306 1.00 70.94 98 PRO A CA 1
ATOM 805 C C . PRO A 1 98 ? 0.199 6.200 -8.586 1.00 70.94 98 PRO A C 1
ATOM 807 O O . PRO A 1 98 ? -0.507 5.594 -9.392 1.00 70.94 98 PRO A O 1
ATOM 810 N N . TYR A 1 99 ? 1.136 5.584 -7.870 1.00 74.44 99 TYR A N 1
ATOM 811 C CA . TYR A 1 99 ? 1.240 4.127 -7.817 1.00 74.44 99 TYR A CA 1
ATOM 812 C C . TYR A 1 99 ? 0.254 3.570 -6.798 1.00 74.44 99 TYR A C 1
ATOM 814 O O . TYR A 1 99 ? 0.236 4.032 -5.659 1.00 74.44 99 TYR A O 1
ATOM 822 N N . ARG A 1 100 ? -0.526 2.565 -7.201 1.00 78.12 100 ARG A N 1
ATOM 823 C CA . ARG A 1 100 ? -1.409 1.801 -6.317 1.00 78.12 100 ARG A CA 1
ATOM 824 C C . ARG A 1 100 ? -0.646 0.600 -5.781 1.00 78.12 100 ARG A C 1
ATOM 826 O O . ARG A 1 100 ? -0.116 -0.183 -6.563 1.00 78.12 100 ARG A O 1
ATOM 833 N N . VAL A 1 101 ? -0.572 0.468 -4.465 1.00 78.31 101 VAL A N 1
ATOM 834 C CA . VAL A 1 101 ? 0.146 -0.619 -3.798 1.00 78.31 101 VAL A CA 1
ATOM 835 C C . VAL A 1 101 ? -0.803 -1.332 -2.844 1.00 78.31 101 VAL A C 1
ATOM 837 O O . VAL A 1 101 ? -1.285 -0.713 -1.899 1.00 78.31 101 VAL A O 1
ATOM 840 N N . ASP A 1 102 ? -1.053 -2.621 -3.082 1.00 79.75 102 ASP A N 1
ATOM 841 C CA . ASP A 1 102 ? -1.783 -3.489 -2.156 1.00 79.75 102 ASP A CA 1
ATOM 842 C C . ASP A 1 102 ? -0.792 -4.273 -1.285 1.00 79.75 102 ASP A C 1
ATOM 844 O O . ASP A 1 102 ? -0.112 -5.190 -1.743 1.00 79.75 102 ASP A O 1
ATOM 848 N N . LEU A 1 103 ? -0.727 -3.916 -0.004 1.00 78.81 103 LEU A N 1
ATOM 849 C CA . LEU A 1 103 ? 0.143 -4.546 0.984 1.00 78.81 103 LEU A CA 1
ATOM 850 C C . LEU A 1 103 ? -0.281 -5.977 1.325 1.00 78.81 103 LEU A C 1
ATOM 852 O O . LEU A 1 103 ? 0.550 -6.733 1.810 1.00 78.81 103 LEU A O 1
ATOM 856 N N . SER A 1 104 ? -1.540 -6.366 1.098 1.00 69.94 104 SER A N 1
ATOM 857 C CA . SER A 1 104 ? -2.004 -7.748 1.298 1.00 69.94 104 SER A CA 1
ATOM 858 C C . SER A 1 104 ? -1.558 -8.697 0.193 1.00 69.94 104 SER A C 1
ATOM 860 O O . SER A 1 104 ? -1.777 -9.904 0.291 1.00 69.94 104 SER A O 1
ATOM 862 N N . CYS A 1 105 ? -0.944 -8.177 -0.863 1.00 65.75 105 CYS A N 1
ATOM 863 C CA . CYS A 1 105 ? -0.570 -8.957 -2.018 1.00 65.75 105 CYS A CA 1
ATOM 864 C C . CYS A 1 105 ? 0.878 -9.455 -1.862 1.00 65.75 105 CYS A C 1
ATOM 866 O O . CYS A 1 105 ? 1.827 -8.720 -2.086 1.00 65.75 105 CYS A O 1
ATOM 868 N N . GLY A 1 106 ? 1.071 -10.709 -1.438 1.00 49.16 106 GLY A N 1
ATOM 869 C CA . GLY A 1 106 ? 2.414 -11.269 -1.194 1.00 49.16 106 GLY A CA 1
ATOM 870 C C . GLY A 1 106 ? 3.262 -11.488 -2.456 1.00 49.16 106 GLY A C 1
ATOM 871 O O . GLY A 1 106 ? 4.478 -11.621 -2.352 1.00 49.16 106 GLY A O 1
ATOM 872 N N . ASP A 1 107 ? 2.635 -11.512 -3.634 1.00 53.00 107 ASP A N 1
ATOM 873 C CA . ASP A 1 107 ? 3.322 -11.598 -4.921 1.00 53.00 107 ASP A CA 1
ATOM 874 C C . ASP A 1 107 ? 3.551 -10.191 -5.484 1.00 53.00 107 ASP A C 1
ATOM 876 O O . ASP A 1 107 ? 2.644 -9.520 -5.965 1.00 53.00 107 ASP A O 1
ATOM 880 N N . THR A 1 108 ? 4.790 -9.720 -5.412 1.00 46.09 108 THR A N 1
ATOM 881 C CA . THR A 1 108 ? 5.169 -8.367 -5.842 1.00 46.09 108 THR A CA 1
ATOM 882 C C . THR A 1 108 ? 5.146 -8.203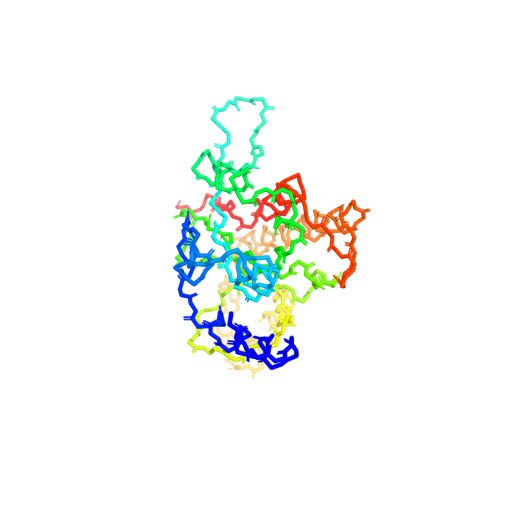 -7.365 1.00 46.09 108 THR A C 1
ATOM 884 O O . THR A 1 108 ? 5.166 -7.075 -7.858 1.00 46.09 108 THR A O 1
ATOM 887 N N . SER A 1 109 ? 5.065 -9.308 -8.120 1.00 42.06 109 SER A N 1
ATOM 888 C CA . SER A 1 109 ? 4.903 -9.298 -9.580 1.00 42.06 109 SER A CA 1
ATOM 889 C C . SER A 1 109 ? 3.480 -8.944 -10.027 1.00 42.06 109 SER A C 1
ATOM 891 O O . SER A 1 109 ? 3.262 -8.608 -11.190 1.00 42.06 109 SER A O 1
ATOM 893 N N . THR A 1 110 ? 2.507 -8.965 -9.109 1.00 47.16 110 THR A N 1
ATOM 894 C CA . THR A 1 110 ? 1.098 -8.665 -9.398 1.00 47.16 110 THR A CA 1
ATOM 895 C C . THR A 1 110 ? 0.687 -7.251 -8.980 1.00 47.16 110 THR A C 1
ATOM 897 O O . THR A 1 110 ? -0.497 -6.978 -8.796 1.00 47.16 110 THR A O 1
ATOM 900 N N . TRP A 1 111 ? 1.653 -6.353 -8.763 1.00 51.41 111 TRP A N 1
ATOM 901 C CA . TRP A 1 111 ? 1.411 -4.997 -8.266 1.00 51.41 111 TRP A CA 1
ATOM 902 C C . TRP A 1 111 ? 1.379 -4.000 -9.427 1.00 51.41 111 TRP A C 1
ATOM 904 O O . TRP A 1 111 ? 2.345 -3.854 -10.174 1.00 51.41 111 TRP A O 1
ATOM 914 N N . SER A 1 112 ? 0.259 -3.293 -9.595 1.00 46.53 112 SER A N 1
ATOM 915 C CA . SER A 1 112 ? 0.026 -2.436 -10.761 1.00 46.53 112 SER A CA 1
ATOM 916 C C . SER A 1 112 ? 0.336 -0.955 -10.516 1.00 46.53 112 SER A C 1
ATOM 918 O O . SER A 1 112 ? -0.152 -0.348 -9.567 1.00 46.53 112 SER A O 1
ATOM 920 N N . VAL A 1 113 ? 1.018 -0.305 -11.464 1.00 43.31 113 VAL A N 1
ATOM 921 C CA . VAL A 1 113 ? 0.925 1.158 -11.633 1.00 43.31 113 VAL A CA 1
ATOM 922 C C . VAL A 1 113 ? -0.505 1.491 -12.050 1.00 43.31 113 VAL A C 1
ATOM 924 O O . VAL A 1 113 ? -0.983 0.863 -13.003 1.00 43.31 113 VAL A O 1
ATOM 927 N N . ALA A 1 114 ? -1.159 2.471 -11.410 1.00 39.28 114 ALA A N 1
ATOM 928 C CA . ALA A 1 114 ? -2.461 2.956 -11.865 1.00 39.28 114 ALA A CA 1
ATOM 929 C C . ALA A 1 114 ? -2.351 3.278 -13.363 1.00 39.28 114 ALA A C 1
ATOM 931 O O . ALA A 1 114 ? -1.551 4.117 -13.776 1.00 39.28 114 ALA A O 1
ATOM 932 N N . GLY A 1 115 ? -3.034 2.491 -14.192 1.00 31.16 115 GLY A N 1
ATOM 933 C CA . GLY A 1 115 ? -3.193 2.817 -15.599 1.00 31.16 115 GLY A CA 1
ATOM 934 C C . GLY A 1 115 ? -4.243 3.909 -15.728 1.00 31.16 115 GLY A C 1
ATOM 935 O O . GLY A 1 115 ? -5.142 4.006 -14.895 1.00 31.16 115 GLY A O 1
ATOM 936 N N . ARG A 1 116 ? -4.164 4.703 -16.798 1.00 31.11 116 ARG A N 1
ATOM 937 C CA . ARG A 1 116 ? -5.319 5.469 -17.272 1.00 31.11 116 ARG A CA 1
ATOM 938 C C . ARG A 1 116 ? -6.479 4.494 -17.481 1.00 31.11 116 ARG A C 1
ATOM 940 O O . ARG A 1 116 ? -6.414 3.672 -18.385 1.00 31.11 116 ARG A O 1
ATOM 947 N N . GLY A 1 117 ? -7.497 4.586 -16.635 1.00 32.12 117 GLY A N 1
ATOM 948 C CA . GLY A 1 117 ? -8.711 3.788 -16.738 1.00 32.12 117 GLY A CA 1
ATOM 949 C C . GLY A 1 117 ? -9.627 4.049 -15.549 1.00 32.12 117 GLY A C 1
ATOM 950 O O . GLY A 1 117 ? -9.201 3.938 -14.403 1.00 32.12 117 GLY A O 1
ATOM 951 N N . HIS A 1 118 ? -10.871 4.420 -15.842 1.00 30.77 118 HIS A N 1
ATOM 952 C CA . HIS A 1 118 ? -11.963 4.649 -14.890 1.00 30.77 118 HIS A CA 1
ATOM 953 C C . HIS A 1 118 ? -12.620 3.341 -14.409 1.00 30.77 118 HIS A C 1
ATOM 955 O O . HIS A 1 118 ? -13.776 3.345 -14.001 1.00 30.77 118 HIS A O 1
ATOM 961 N N . ASP A 1 119 ? -11.904 2.216 -14.441 1.00 34.34 119 ASP A N 1
ATOM 962 C CA . ASP A 1 119 ? -12.492 0.937 -14.054 1.00 34.34 119 ASP A CA 1
ATOM 963 C C . ASP A 1 119 ? -12.328 0.710 -12.553 1.00 34.34 119 ASP A C 1
ATOM 965 O O . ASP A 1 119 ? -11.266 0.364 -12.034 1.00 34.34 119 ASP A O 1
ATOM 969 N N . HIS A 1 120 ? -13.437 0.944 -11.856 1.00 36.69 120 HIS A N 1
ATOM 970 C CA . HIS A 1 120 ? -13.625 0.811 -10.412 1.00 36.69 120 HIS A CA 1
ATOM 971 C C . HIS A 1 120 ? -13.738 -0.648 -9.934 1.00 36.69 120 HIS A C 1
ATOM 973 O O . HIS A 1 120 ? -14.041 -0.903 -8.773 1.00 36.69 120 HIS A O 1
ATOM 979 N N . SER A 1 121 ? -13.479 -1.610 -10.815 1.00 38.19 121 SER A N 1
ATOM 980 C CA . SER A 1 121 ? -13.584 -3.042 -10.550 1.00 38.19 121 SER A CA 1
ATOM 981 C C . SER A 1 121 ? -12.357 -3.753 -11.108 1.00 38.19 121 SER A C 1
ATOM 983 O O . SER A 1 121 ? -12.407 -4.373 -12.167 1.00 38.19 121 SER A O 1
ATOM 985 N N . LEU A 1 122 ? -11.234 -3.640 -10.400 1.00 42.09 122 LEU A N 1
ATOM 986 C CA . LEU A 1 122 ? -10.044 -4.442 -10.669 1.00 42.09 122 LEU A CA 1
ATOM 987 C C . LEU A 1 122 ? -9.754 -5.349 -9.466 1.00 42.09 122 LEU A C 1
ATOM 989 O O . LEU A 1 122 ? -9.965 -4.932 -8.325 1.00 42.09 122 LEU A O 1
ATOM 993 N N . PRO A 1 123 ? -9.304 -6.595 -9.704 1.00 39.66 123 PRO A N 1
ATOM 994 C CA . PRO A 1 123 ? -8.998 -7.543 -8.640 1.00 39.66 123 PRO A CA 1
ATOM 995 C C . PRO A 1 123 ? -7.916 -6.983 -7.714 1.00 39.66 123 PRO A C 1
ATOM 997 O O . PRO A 1 123 ? -7.066 -6.213 -8.147 1.00 39.66 123 PRO A O 1
ATOM 1000 N N . SER A 1 124 ? -7.914 -7.425 -6.455 1.00 41.03 124 SER A N 1
ATOM 1001 C CA . SER A 1 124 ? -7.006 -6.985 -5.377 1.00 41.03 124 SER A CA 1
ATOM 1002 C C . SER A 1 124 ? -5.507 -7.097 -5.717 1.00 41.03 124 SER A C 1
ATOM 1004 O O . SER A 1 124 ? -4.662 -6.516 -5.057 1.00 41.03 124 SER A O 1
ATOM 1006 N N . CYS A 1 125 ? -5.160 -7.803 -6.792 1.00 43.56 125 CYS A N 1
ATOM 1007 C CA . CYS A 1 125 ? -3.810 -7.886 -7.332 1.00 43.56 125 CYS A CA 1
ATOM 1008 C C . CYS A 1 125 ? -3.882 -7.888 -8.871 1.00 43.56 125 CYS A C 1
ATOM 1010 O O . CYS A 1 125 ? -3.828 -8.965 -9.476 1.00 43.56 125 CYS A O 1
ATOM 1012 N N . PRO A 1 126 ? -4.063 -6.741 -9.554 1.00 42.81 126 PRO A N 1
ATOM 1013 C CA . PRO A 1 126 ? -4.058 -6.723 -11.007 1.00 42.81 126 PRO A CA 1
ATOM 1014 C C . PRO A 1 126 ? -2.633 -7.010 -11.470 1.00 42.81 126 PRO A C 1
ATOM 1016 O O . PRO A 1 126 ? -1.729 -6.193 -11.290 1.00 42.81 126 PRO A O 1
ATOM 1019 N N . ARG A 1 127 ? -2.440 -8.181 -12.078 1.00 39.09 127 ARG A N 1
ATOM 1020 C CA . ARG A 1 127 ? -1.184 -8.603 -12.694 1.00 39.09 127 ARG A CA 1
ATOM 1021 C C . ARG A 1 127 ? -0.816 -7.614 -13.796 1.00 39.09 127 ARG A C 1
ATOM 1023 O O . ARG A 1 127 ? -1.279 -7.728 -14.925 1.00 39.09 127 ARG A O 1
ATOM 1030 N N . LYS A 1 128 ? -0.018 -6.603 -13.462 1.00 44.28 128 LYS A N 1
ATOM 1031 C CA . LYS A 1 128 ? 0.631 -5.770 -14.465 1.00 44.28 128 LYS A CA 1
ATOM 1032 C C . LYS A 1 128 ? 2.005 -6.369 -14.674 1.00 44.28 128 LYS A C 1
ATOM 1034 O O . LYS A 1 128 ? 2.957 -6.014 -13.989 1.00 44.28 128 LYS A O 1
ATOM 1039 N N . GLU A 1 129 ? 2.078 -7.318 -15.599 1.00 44.16 129 GLU A N 1
ATOM 1040 C CA . GLU A 1 129 ? 3.363 -7.698 -16.163 1.00 44.16 129 GLU A CA 1
ATOM 1041 C C . GLU A 1 129 ? 3.960 -6.420 -16.752 1.00 44.16 129 GLU A C 1
ATOM 1043 O O . GLU A 1 129 ? 3.417 -5.820 -17.683 1.00 44.16 129 GLU A O 1
ATOM 1048 N N . PHE A 1 130 ? 5.025 -5.920 -16.128 1.00 48.00 130 PHE A N 1
ATOM 1049 C CA . PHE A 1 130 ? 5.805 -4.866 -16.744 1.00 48.00 130 PHE A CA 1
ATOM 1050 C C . PHE A 1 130 ? 6.333 -5.445 -18.049 1.00 48.00 130 PHE A C 1
ATOM 1052 O O . PHE A 1 130 ? 7.079 -6.423 -18.028 1.00 48.00 130 PHE A O 1
ATOM 1059 N N . GLN A 1 131 ? 5.889 -4.884 -19.174 1.00 51.44 131 GLN A N 1
ATOM 1060 C CA . GLN A 1 131 ? 6.274 -5.395 -20.479 1.00 51.44 131 GLN A CA 1
ATOM 1061 C C . GLN A 1 131 ? 7.798 -5.316 -20.595 1.00 51.44 131 GLN A C 1
ATOM 1063 O O . GLN A 1 131 ? 8.386 -4.234 -20.607 1.00 51.44 131 GLN A O 1
ATOM 1068 N N . THR A 1 132 ? 8.439 -6.482 -20.624 1.00 60.38 132 THR A N 1
ATOM 1069 C CA . THR A 1 132 ? 9.870 -6.597 -20.905 1.00 60.38 132 THR A CA 1
ATOM 1070 C C . THR A 1 132 ? 10.133 -6.115 -22.323 1.00 60.38 132 THR A C 1
ATOM 1072 O O . THR A 1 132 ? 9.227 -6.126 -23.162 1.00 60.38 132 THR A O 1
ATOM 1075 N N . ARG A 1 133 ? 11.381 -5.758 -22.648 1.00 62.00 133 ARG A N 1
ATOM 1076 C CA . ARG A 1 133 ? 11.746 -5.453 -24.042 1.00 62.00 133 ARG A CA 1
ATOM 1077 C C . ARG A 1 133 ? 11.245 -6.528 -25.015 1.00 62.00 133 ARG A C 1
ATOM 1079 O O . ARG A 1 133 ? 10.742 -6.197 -26.082 1.00 62.00 133 ARG A O 1
ATOM 1086 N N . GLY A 1 134 ? 11.359 -7.801 -24.631 1.00 65.69 134 GLY A N 1
ATOM 1087 C CA . GLY A 1 134 ? 10.861 -8.931 -25.414 1.00 65.69 134 GLY A CA 1
ATOM 1088 C C . GLY A 1 134 ? 9.345 -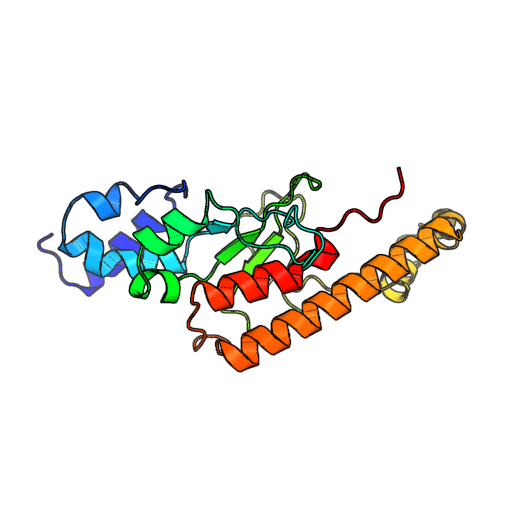8.905 -25.611 1.00 65.69 134 GLY A C 1
ATOM 1089 O O . GLY A 1 134 ? 8.893 -9.086 -26.735 1.00 65.69 134 GLY A O 1
ATOM 1090 N N . ALA A 1 135 ? 8.578 -8.616 -24.556 1.00 68.56 135 ALA A N 1
ATOM 1091 C CA . ALA A 1 135 ? 7.120 -8.517 -24.625 1.00 68.56 135 ALA A CA 1
ATOM 1092 C C . ALA A 1 135 ? 6.655 -7.328 -25.482 1.00 68.56 135 ALA A C 1
ATOM 1094 O O . ALA A 1 135 ? 5.808 -7.503 -26.345 1.00 68.56 135 ALA A O 1
ATOM 1095 N N . ILE A 1 136 ? 7.271 -6.147 -25.335 1.00 66.31 136 ILE A N 1
ATOM 1096 C CA . ILE A 1 136 ? 6.951 -4.971 -26.169 1.00 66.31 136 ILE A CA 1
ATOM 1097 C C . ILE A 1 136 ? 7.210 -5.275 -27.652 1.00 66.31 136 ILE A C 1
ATOM 1099 O O . ILE A 1 136 ? 6.416 -4.922 -28.522 1.00 66.31 136 ILE A O 1
ATOM 1103 N N . LEU A 1 137 ? 8.337 -5.929 -27.950 1.00 67.44 137 LEU A N 1
ATOM 1104 C CA . LEU A 1 137 ? 8.691 -6.308 -29.318 1.00 67.44 137 LEU A CA 1
ATOM 1105 C C . LEU A 1 137 ? 7.757 -7.390 -29.882 1.00 67.44 137 LEU A C 1
ATOM 1107 O O . LEU A 1 137 ? 7.487 -7.370 -31.082 1.00 67.44 137 LEU A O 1
ATOM 1111 N N . ALA A 1 138 ? 7.284 -8.318 -29.047 1.00 73.00 138 ALA A N 1
ATOM 1112 C CA . ALA A 1 138 ? 6.321 -9.344 -29.434 1.00 73.00 138 ALA A CA 1
ATOM 1113 C C . ALA A 1 138 ? 4.946 -8.732 -29.744 1.00 73.00 138 ALA A C 1
ATOM 1115 O O . ALA A 1 138 ? 4.443 -8.947 -30.845 1.00 73.00 138 ALA A O 1
ATOM 1116 N N . ASP A 1 139 ? 4.421 -7.883 -28.854 1.00 72.75 139 ASP A N 1
ATOM 1117 C CA . ASP A 1 139 ? 3.153 -7.168 -29.049 1.00 72.75 139 ASP A CA 1
ATOM 1118 C C . ASP A 1 139 ? 3.172 -6.361 -30.356 1.00 72.75 139 ASP A C 1
ATOM 1120 O O . ASP A 1 139 ? 2.241 -6.419 -31.151 1.00 72.75 139 ASP A O 1
ATOM 1124 N N . MET A 1 140 ? 4.248 -5.619 -30.640 1.00 67.06 140 MET A N 1
ATOM 1125 C CA . MET A 1 140 ? 4.309 -4.812 -31.866 1.00 67.06 140 MET A CA 1
ATOM 1126 C C . MET A 1 140 ? 4.306 -5.645 -33.147 1.00 67.06 140 MET A C 1
ATOM 1128 O O . MET A 1 140 ? 3.745 -5.198 -34.148 1.00 67.06 140 MET A O 1
ATOM 1132 N N . ARG A 1 141 ? 4.921 -6.832 -33.129 1.00 72.00 141 ARG A N 1
ATOM 1133 C CA . ARG A 1 141 ? 4.847 -7.769 -34.259 1.00 72.00 141 ARG A CA 1
ATOM 1134 C C . ARG A 1 141 ? 3.436 -8.324 -34.408 1.00 72.00 141 ARG A C 1
ATOM 1136 O O . ARG A 1 141 ? 2.925 -8.378 -35.519 1.00 72.00 141 ARG A O 1
ATOM 1143 N N . GLU A 1 142 ? 2.794 -8.669 -33.295 1.00 80.69 142 GLU A N 1
ATOM 1144 C CA . GLU A 1 142 ? 1.417 -9.168 -33.271 1.00 80.69 142 GLU A CA 1
ATOM 1145 C C . GLU A 1 142 ? 0.411 -8.130 -33.798 1.00 80.69 142 GLU A C 1
ATOM 1147 O O . GLU A 1 142 ? -0.444 -8.456 -34.618 1.00 80.69 142 GLU A O 1
ATOM 1152 N N . PHE A 1 143 ? 0.556 -6.861 -33.410 1.00 78.44 143 PHE A N 1
ATOM 1153 C CA . PHE A 1 143 ? -0.317 -5.765 -33.847 1.00 78.44 143 PHE A CA 1
ATOM 1154 C C . PHE A 1 143 ? 0.093 -5.121 -35.186 1.00 78.44 143 PHE A C 1
ATOM 1156 O O . PHE A 1 143 ? -0.484 -4.104 -35.575 1.00 78.44 143 PHE A O 1
ATOM 1163 N N . GLY A 1 144 ? 1.090 -5.664 -35.898 1.00 73.00 144 GLY A N 1
ATOM 1164 C CA . GLY A 1 144 ? 1.548 -5.126 -37.189 1.00 73.00 144 GLY A CA 1
ATOM 1165 C C . GLY A 1 144 ? 2.173 -3.724 -37.107 1.00 73.00 144 GLY A C 1
ATOM 1166 O O . GLY A 1 144 ? 2.257 -3.006 -38.104 1.00 73.00 144 GLY A O 1
ATOM 1167 N N . ALA A 1 145 ? 2.630 -3.315 -35.923 1.00 77.62 145 ALA A N 1
ATOM 1168 C CA . ALA A 1 145 ? 3.257 -2.022 -35.649 1.00 77.62 145 ALA A CA 1
ATOM 1169 C C . ALA A 1 145 ? 4.783 -2.040 -35.875 1.00 77.62 145 ALA A C 1
ATOM 1171 O O . ALA A 1 145 ? 5.524 -1.248 -35.293 1.00 77.62 145 ALA A O 1
ATOM 1172 N N . GLU A 1 146 ? 5.273 -2.939 -36.730 1.00 76.94 146 GLU A N 1
ATOM 1173 C CA . GLU A 1 146 ? 6.703 -3.173 -36.974 1.00 76.94 146 GLU A CA 1
ATOM 1174 C C . GLU A 1 146 ? 7.453 -1.928 -37.469 1.00 76.94 146 GLU A C 1
ATOM 1176 O O . GLU A 1 146 ? 8.649 -1.775 -37.228 1.00 76.94 146 GLU A O 1
ATOM 1181 N N . TRP A 1 147 ? 6.749 -0.984 -38.092 1.00 76.44 147 TRP A N 1
ATOM 1182 C CA . TRP A 1 147 ? 7.297 0.306 -38.517 1.00 76.44 147 TRP A CA 1
ATOM 1183 C C . TRP A 1 147 ? 7.818 1.171 -37.350 1.00 76.44 147 TRP A C 1
ATOM 1185 O O . TRP A 1 147 ? 8.625 2.072 -37.575 1.00 76.44 147 TRP A O 1
ATOM 1195 N N . LEU A 1 148 ? 7.416 0.885 -36.104 1.00 72.50 148 LEU A N 1
ATOM 1196 C CA . LEU A 1 148 ? 7.941 1.519 -34.886 1.00 72.50 148 LEU A CA 1
ATOM 1197 C C . LEU A 1 148 ? 9.207 0.842 -34.338 1.00 72.50 148 LEU A C 1
ATOM 1199 O O . LEU A 1 148 ? 9.864 1.405 -33.457 1.00 72.50 148 LEU A O 1
ATOM 1203 N N . LEU A 1 149 ? 9.596 -0.332 -34.852 1.00 71.75 149 LEU A N 1
ATOM 1204 C CA . LEU A 1 149 ? 10.786 -1.055 -34.387 1.00 71.75 149 LEU A CA 1
ATOM 1205 C C . LEU A 1 149 ? 12.065 -0.204 -34.433 1.00 71.75 149 LEU A C 1
ATOM 1207 O O . LEU A 1 149 ? 12.766 -0.201 -33.421 1.00 71.75 149 LEU A O 1
ATOM 1211 N N . PRO A 1 150 ? 12.357 0.580 -35.497 1.00 76.50 150 PRO A N 1
ATOM 1212 C CA . PRO A 1 150 ? 13.545 1.436 -35.540 1.00 76.50 150 PRO A CA 1
ATOM 1213 C C . PRO A 1 150 ? 13.612 2.433 -34.375 1.00 76.50 150 PRO A C 1
ATOM 1215 O O . PRO A 1 150 ? 14.688 2.688 -33.831 1.00 76.50 150 PRO A O 1
ATOM 1218 N N . TYR A 1 151 ? 12.456 2.956 -33.950 1.00 71.19 151 TYR A N 1
ATOM 1219 C CA . TYR A 1 151 ? 12.346 3.875 -32.820 1.00 71.19 151 TYR A CA 1
ATOM 1220 C C . TYR A 1 151 ? 12.652 3.172 -31.492 1.00 71.19 151 TYR A C 1
ATOM 1222 O O . TYR A 1 151 ? 13.449 3.681 -30.701 1.00 71.19 151 TYR A O 1
ATOM 1230 N N . LEU A 1 152 ? 12.103 1.972 -31.270 1.00 67.19 152 LEU A N 1
ATOM 1231 C CA . LEU A 1 152 ? 12.384 1.172 -30.072 1.00 67.19 152 LEU A CA 1
ATOM 1232 C C . LEU A 1 152 ? 13.821 0.647 -30.008 1.00 67.19 152 LEU A C 1
ATOM 1234 O O . LEU A 1 152 ? 14.361 0.473 -28.917 1.00 67.19 152 LEU A O 1
ATOM 1238 N N . THR A 1 153 ? 14.448 0.404 -31.158 1.00 70.06 153 THR A N 1
ATOM 1239 C CA . THR A 1 153 ? 15.857 -0.003 -31.243 1.00 70.06 153 THR A CA 1
ATOM 1240 C C . THR A 1 153 ? 16.830 1.171 -31.206 1.00 70.06 153 THR A C 1
ATOM 1242 O O . THR A 1 153 ? 18.039 0.949 -31.210 1.00 70.06 153 THR A O 1
ATOM 1245 N N . SER A 1 154 ? 16.341 2.416 -31.156 1.00 80.69 154 SER A N 1
ATOM 1246 C CA . SER A 1 154 ? 17.212 3.575 -30.959 1.00 80.69 154 SER A CA 1
ATOM 1247 C C . SER A 1 154 ? 17.964 3.464 -29.630 1.00 80.69 154 SER A C 1
ATOM 1249 O O . SER A 1 154 ? 17.457 2.901 -28.652 1.00 80.69 154 SER A O 1
ATOM 1251 N N . LEU A 1 155 ? 19.179 4.020 -29.578 1.00 78.50 155 LEU A N 1
ATOM 1252 C CA . LEU A 1 155 ? 20.009 4.006 -28.369 1.00 78.50 155 LEU A CA 1
ATOM 1253 C C . LEU A 1 155 ? 19.251 4.598 -27.170 1.00 78.50 155 LEU A C 1
ATOM 1255 O O . LEU A 1 155 ? 19.183 3.977 -26.115 1.00 78.50 155 LEU A O 1
ATOM 1259 N N . ARG A 1 156 ? 18.574 5.736 -27.382 1.00 76.25 156 ARG A N 1
ATOM 1260 C CA . ARG A 1 156 ? 17.785 6.433 -26.357 1.00 76.25 156 ARG A CA 1
ATOM 1261 C C . ARG A 1 156 ? 16.643 5.574 -25.806 1.00 76.25 156 ARG A C 1
ATOM 1263 O O . ARG A 1 156 ? 16.456 5.518 -24.594 1.00 76.25 156 ARG A O 1
ATOM 1270 N N . MET A 1 157 ? 15.881 4.899 -26.670 1.00 75.06 157 MET A N 1
ATOM 1271 C CA . MET A 1 157 ? 14.799 4.017 -26.210 1.00 75.06 157 MET A CA 1
ATOM 1272 C C . MET A 1 157 ? 15.337 2.762 -25.529 1.00 75.06 157 MET A C 1
ATOM 1274 O O . MET A 1 157 ? 14.777 2.326 -24.528 1.00 75.06 157 MET A O 1
ATOM 1278 N N . THR A 1 158 ? 16.450 2.216 -26.014 1.00 77.44 158 THR A N 1
ATOM 1279 C CA . THR A 1 158 ? 17.098 1.052 -25.397 1.00 77.44 158 THR A CA 1
ATOM 1280 C C . THR A 1 158 ? 17.590 1.376 -23.984 1.00 77.44 158 THR A C 1
ATOM 1282 O O . THR A 1 158 ? 17.359 0.597 -23.059 1.00 77.44 158 THR A O 1
ATOM 1285 N N . GLU A 1 159 ? 18.215 2.538 -23.788 1.00 80.31 159 GLU A N 1
ATOM 1286 C CA . GLU A 1 159 ? 18.645 3.024 -22.471 1.00 80.31 159 GLU A CA 1
ATOM 1287 C C . GLU A 1 159 ? 17.461 3.284 -21.535 1.00 80.31 159 GLU A C 1
ATOM 1289 O O . GLU A 1 159 ? 17.514 2.916 -20.360 1.00 80.31 159 GLU A O 1
ATOM 1294 N N . LEU A 1 160 ? 16.369 3.859 -22.052 1.00 75.50 160 LEU A N 1
ATOM 1295 C CA . LEU A 1 160 ? 15.145 4.069 -21.282 1.00 75.50 160 LEU A CA 1
ATOM 1296 C C . LEU A 1 160 ? 14.533 2.741 -20.820 1.00 75.50 160 LEU A C 1
ATOM 1298 O O . LEU A 1 160 ? 14.225 2.595 -1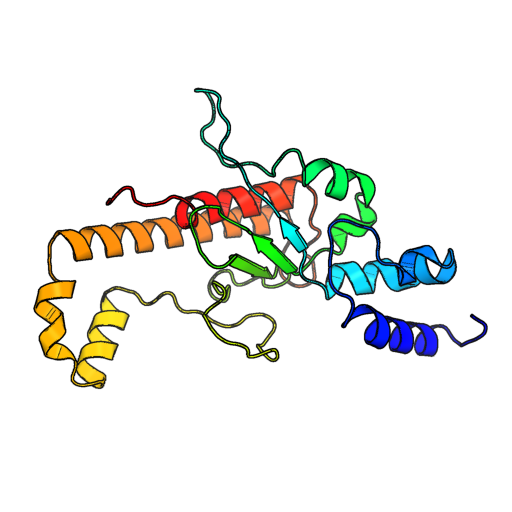9.637 1.00 75.50 160 LEU A O 1
ATOM 1302 N N . ILE A 1 161 ? 14.391 1.770 -21.726 1.00 73.81 161 ILE A N 1
ATOM 1303 C CA . ILE A 1 161 ? 13.852 0.439 -21.413 1.00 73.81 161 ILE A CA 1
ATOM 1304 C C . ILE A 1 161 ? 14.730 -0.248 -20.366 1.00 73.81 161 ILE A C 1
ATOM 1306 O O . ILE A 1 161 ? 14.213 -0.709 -19.350 1.00 73.81 161 ILE A O 1
ATOM 1310 N N . LYS A 1 162 ? 16.055 -0.240 -20.550 1.00 79.94 162 LYS A N 1
ATOM 1311 C CA . LYS A 1 162 ? 16.997 -0.804 -19.575 1.00 79.94 162 LYS A CA 1
ATOM 1312 C C . LYS A 1 162 ? 16.855 -0.138 -18.203 1.00 79.94 162 LYS A C 1
ATOM 1314 O O . LYS A 1 162 ? 16.794 -0.819 -17.184 1.00 79.94 162 LYS A O 1
ATOM 1319 N N . SER A 1 163 ? 16.759 1.191 -18.165 1.00 77.94 163 SER A N 1
ATOM 1320 C CA . SER A 1 163 ? 16.552 1.942 -16.922 1.00 77.94 163 SER A CA 1
ATOM 1321 C C . SER A 1 163 ? 15.244 1.550 -16.225 1.00 77.94 163 SER A C 1
ATOM 1323 O O . SER A 1 163 ? 15.226 1.399 -15.000 1.00 77.94 163 SER A O 1
ATOM 1325 N N . MET A 1 164 ? 14.169 1.331 -16.989 1.00 74.25 164 MET A N 1
ATOM 1326 C CA . MET A 1 164 ? 12.892 0.848 -16.459 1.00 74.25 164 MET A CA 1
ATOM 1327 C C . MET A 1 164 ? 13.004 -0.575 -15.900 1.00 74.25 164 MET A C 1
ATOM 1329 O O . MET A 1 164 ? 12.552 -0.810 -14.781 1.00 74.25 164 MET A O 1
ATOM 1333 N N . GLU A 1 165 ? 13.634 -1.501 -16.627 1.00 75.56 165 GLU A N 1
ATOM 1334 C CA . GLU A 1 165 ? 13.860 -2.884 -16.180 1.00 75.56 165 GLU A CA 1
ATOM 1335 C C . GLU A 1 165 ? 14.657 -2.925 -14.867 1.00 75.56 165 GLU A C 1
ATOM 1337 O O . GLU A 1 165 ? 14.261 -3.600 -13.913 1.00 75.56 165 GLU A O 1
ATOM 1342 N N . GLU A 1 166 ? 15.726 -2.134 -14.757 1.00 79.31 166 GLU A N 1
ATOM 1343 C CA . GLU A 1 166 ? 16.492 -2.023 -13.513 1.00 79.31 166 GLU A CA 1
ATOM 1344 C C . GLU A 1 166 ? 15.668 -1.415 -12.365 1.00 79.31 166 GLU A C 1
ATOM 1346 O O . GLU A 1 166 ? 15.809 -1.825 -11.210 1.00 79.31 166 GLU A O 1
ATOM 1351 N N . ALA A 1 167 ? 14.818 -0.422 -12.643 1.00 76.31 167 ALA A N 1
ATOM 1352 C CA . ALA A 1 167 ? 13.945 0.171 -11.631 1.00 76.31 167 ALA A CA 1
ATOM 1353 C C . ALA A 1 167 ? 12.930 -0.852 -11.097 1.00 76.31 167 ALA A C 1
ATOM 1355 O O . ALA A 1 167 ? 12.750 -0.938 -9.881 1.00 76.31 167 ALA A O 1
ATOM 1356 N N . ILE A 1 168 ? 12.346 -1.669 -11.978 1.00 74.62 168 ILE A N 1
ATOM 1357 C CA . ILE A 1 168 ? 11.429 -2.758 -11.614 1.00 74.62 168 ILE A CA 1
ATOM 1358 C C . ILE A 1 168 ? 12.138 -3.768 -10.712 1.00 74.62 168 ILE A C 1
ATOM 1360 O O . ILE A 1 168 ? 11.647 -4.056 -9.622 1.00 74.62 168 ILE A O 1
ATOM 1364 N N . GLN A 1 169 ? 13.326 -4.238 -11.103 1.00 74.38 169 GLN A N 1
ATOM 1365 C CA . GLN A 1 169 ? 14.102 -5.195 -10.305 1.00 74.38 169 GLN A CA 1
ATOM 1366 C C . GLN A 1 169 ? 14.437 -4.649 -8.909 1.00 74.38 169 GLN A C 1
ATOM 1368 O O . GLN A 1 169 ? 14.324 -5.365 -7.909 1.00 74.38 169 GLN A O 1
ATOM 1373 N N . ARG A 1 170 ? 14.819 -3.366 -8.813 1.00 77.94 170 ARG A N 1
ATOM 1374 C CA . ARG A 1 170 ? 15.074 -2.705 -7.522 1.00 77.94 170 ARG A CA 1
ATOM 1375 C C . ARG A 1 170 ? 13.813 -2.639 -6.664 1.00 77.94 170 ARG A C 1
ATOM 1377 O O . ARG A 1 170 ? 13.895 -2.919 -5.468 1.00 77.94 170 ARG A O 1
ATOM 1384 N N . THR A 1 171 ? 12.664 -2.309 -7.254 1.00 78.12 171 THR A N 1
ATOM 1385 C CA . THR A 1 171 ? 11.384 -2.303 -6.538 1.00 78.12 171 THR A CA 1
ATOM 1386 C C . THR A 1 171 ? 11.015 -3.695 -6.049 1.00 78.12 171 THR A C 1
ATOM 1388 O O . THR A 1 171 ? 10.701 -3.844 -4.871 1.00 78.12 171 THR A O 1
ATOM 1391 N N . GLN A 1 172 ? 11.142 -4.718 -6.891 1.00 74.94 172 GLN A N 1
ATOM 1392 C CA . GLN A 1 172 ? 10.862 -6.107 -6.522 1.00 74.94 172 GLN A CA 1
ATOM 1393 C C . GLN A 1 172 ? 11.724 -6.554 -5.339 1.00 74.94 172 GLN A C 1
ATOM 1395 O O . GLN A 1 172 ? 11.198 -7.035 -4.339 1.00 74.94 172 GLN A O 1
ATOM 1400 N N . LYS A 1 173 ? 13.033 -6.273 -5.384 1.00 79.56 173 LYS A N 1
ATOM 1401 C CA . LYS A 1 173 ? 13.947 -6.545 -4.267 1.00 79.56 173 LYS A CA 1
ATOM 1402 C C . LYS A 1 173 ? 13.541 -5.808 -2.987 1.00 79.56 173 LYS A C 1
ATOM 1404 O O . LYS A 1 173 ? 13.564 -6.396 -1.909 1.00 79.56 173 LYS A O 1
ATOM 1409 N N . GLY A 1 174 ? 13.176 -4.529 -3.090 1.00 81.38 174 GLY A N 1
ATOM 1410 C CA . GLY A 1 174 ? 12.708 -3.739 -1.948 1.00 81.38 174 GLY A CA 1
ATOM 1411 C C . GLY A 1 174 ? 11.421 -4.294 -1.333 1.00 81.38 174 GLY A C 1
ATOM 1412 O O . GLY A 1 174 ? 11.285 -4.317 -0.111 1.00 81.38 174 GLY A O 1
ATOM 1413 N N . MET A 1 175 ? 10.511 -4.797 -2.166 1.00 79.75 175 MET A N 1
ATOM 1414 C CA . MET A 1 175 ? 9.264 -5.396 -1.704 1.00 79.75 175 MET A CA 1
ATOM 1415 C C . MET A 1 175 ? 9.445 -6.803 -1.121 1.00 79.75 175 MET A C 1
ATOM 1417 O O . MET A 1 175 ? 8.760 -7.130 -0.156 1.00 79.75 175 MET A O 1
ATOM 1421 N N . CYS A 1 176 ? 10.401 -7.602 -1.608 1.00 77.12 176 CYS A N 1
ATOM 1422 C CA . CYS A 1 176 ? 10.803 -8.843 -0.932 1.00 77.12 176 CYS A CA 1
ATOM 1423 C C . CYS A 1 176 ? 11.302 -8.551 0.490 1.00 77.12 176 CYS A C 1
ATOM 1425 O O . CYS A 1 176 ? 10.819 -9.149 1.444 1.00 77.12 176 CYS A O 1
ATOM 1427 N N . LEU A 1 177 ? 12.175 -7.546 0.652 1.00 82.75 177 LEU A N 1
ATOM 1428 C CA . LEU A 1 177 ? 12.656 -7.130 1.976 1.00 82.75 177 LEU A CA 1
ATOM 1429 C C . LEU A 1 177 ? 11.522 -6.653 2.891 1.00 82.75 177 LEU A C 1
ATOM 1431 O O . LEU A 1 177 ? 11.555 -6.906 4.093 1.00 82.75 177 LEU A O 1
ATOM 1435 N N . PHE A 1 178 ? 10.532 -5.945 2.342 1.00 84.69 178 PHE A N 1
ATOM 1436 C CA . PHE A 1 178 ? 9.321 -5.589 3.082 1.00 84.69 178 PHE A CA 1
ATOM 1437 C C . PHE A 1 178 ? 8.589 -6.839 3.558 1.00 84.69 178 PHE A C 1
ATOM 1439 O O . PHE A 1 178 ? 8.246 -6.913 4.731 1.00 84.69 178 PHE A O 1
ATOM 1446 N N . ALA A 1 179 ? 8.371 -7.817 2.683 1.00 79.38 179 ALA A N 1
ATOM 1447 C CA . ALA A 1 179 ? 7.592 -8.997 3.023 1.00 79.38 179 ALA A CA 1
ATOM 1448 C C . ALA A 1 179 ? 8.297 -9.858 4.091 1.00 79.38 179 ALA A C 1
ATOM 1450 O O . ALA A 1 179 ? 7.663 -10.330 5.038 1.00 79.38 179 ALA A O 1
ATOM 1451 N N . ASP A 1 180 ? 9.627 -9.956 4.013 1.00 81.69 180 ASP A N 1
ATOM 1452 C CA . ASP A 1 180 ? 10.463 -10.612 5.024 1.00 81.69 180 ASP A CA 1
ATOM 1453 C C . ASP A 1 180 ? 10.350 -9.947 6.408 1.00 81.69 180 ASP A C 1
ATOM 1455 O O . ASP A 1 180 ? 10.374 -10.628 7.432 1.00 81.69 180 ASP A O 1
ATOM 1459 N N . GLN A 1 181 ? 10.219 -8.615 6.461 1.00 85.31 181 GLN A N 1
ATOM 1460 C CA . GLN A 1 181 ? 10.191 -7.858 7.722 1.00 85.31 181 GLN A CA 1
ATOM 1461 C C . GLN A 1 181 ? 8.783 -7.582 8.262 1.00 85.31 181 GLN A C 1
ATOM 1463 O O . GLN A 1 181 ? 8.615 -7.414 9.469 1.00 85.31 181 GLN A O 1
ATOM 1468 N N . CYS A 1 182 ? 7.785 -7.493 7.387 1.00 84.62 182 CYS A N 1
ATOM 1469 C CA . CYS A 1 182 ? 6.449 -6.979 7.699 1.00 84.62 182 CYS A CA 1
ATOM 1470 C C . CYS A 1 182 ? 5.331 -8.013 7.483 1.00 84.62 182 CYS A C 1
ATOM 1472 O O . CYS A 1 182 ? 4.173 -7.731 7.804 1.00 84.62 182 CYS A O 1
ATOM 1474 N N . GLY A 1 183 ? 5.666 -9.210 6.990 1.00 79.75 183 GLY A N 1
ATOM 1475 C CA . GLY A 1 183 ? 4.739 -10.317 6.761 1.00 79.75 183 GLY A CA 1
ATOM 1476 C C . GLY A 1 183 ? 4.327 -10.474 5.296 1.00 79.75 183 GLY A C 1
ATOM 1477 O O . GLY A 1 183 ? 4.716 -9.695 4.432 1.00 79.75 183 GLY A O 1
ATOM 1478 N N . HIS A 1 184 ? 3.516 -11.499 5.022 1.00 74.56 184 HIS A N 1
ATOM 1479 C CA . HIS A 1 184 ? 3.080 -11.856 3.669 1.00 74.56 184 HIS A CA 1
ATOM 1480 C C . HIS A 1 184 ? 1.564 -12.041 3.598 1.00 74.56 184 HIS A C 1
ATOM 1482 O O . HIS A 1 184 ? 0.934 -12.603 4.497 1.00 74.56 184 HIS A O 1
ATOM 1488 N N . GLY A 1 185 ? 0.950 -11.623 2.494 1.00 70.50 185 GLY A N 1
ATOM 1489 C CA . GLY A 1 185 ? -0.460 -11.912 2.273 1.00 70.50 185 GLY A CA 1
ATOM 1490 C C . GLY A 1 185 ? -1.369 -11.270 3.330 1.00 70.50 185 GLY A C 1
ATOM 1491 O O . GLY A 1 185 ? -1.230 -10.112 3.723 1.00 70.50 185 GLY A O 1
ATOM 1492 N N . LYS A 1 186 ? -2.272 -12.086 3.882 1.00 70.62 186 LYS A N 1
ATOM 1493 C CA . LYS A 1 186 ? -3.178 -11.684 4.970 1.00 70.62 186 LYS A CA 1
ATOM 1494 C C . LYS A 1 186 ? -2.477 -11.476 6.321 1.00 70.62 186 LYS A C 1
ATOM 1496 O O . LYS A 1 186 ? -3.092 -10.884 7.204 1.00 70.62 186 LYS A O 1
ATOM 1501 N N . SER A 1 187 ? -1.240 -11.954 6.499 1.00 76.25 187 SER A N 1
ATOM 1502 C CA . SER A 1 187 ? -0.494 -11.821 7.763 1.00 76.25 187 SER A CA 1
ATOM 1503 C C . SER A 1 187 ? 0.318 -10.530 7.863 1.00 76.25 187 SER A C 1
ATOM 1505 O O . SER A 1 187 ? 0.914 -10.276 8.908 1.00 76.25 187 SER A O 1
ATOM 1507 N N . VAL A 1 188 ? 0.325 -9.712 6.805 1.00 81.12 188 VAL A N 1
ATOM 1508 C CA . VAL A 1 188 ? 1.014 -8.420 6.787 1.00 81.12 188 VAL A CA 1
ATOM 1509 C C . VAL A 1 188 ? 0.474 -7.523 7.896 1.00 81.12 188 VAL A C 1
ATOM 1511 O O . VAL A 1 188 ? -0.736 -7.292 7.995 1.00 81.12 188 VAL A O 1
ATOM 1514 N N . LYS A 1 189 ? 1.390 -6.998 8.710 1.00 86.56 189 LYS A N 1
ATOM 1515 C CA . LYS A 1 189 ? 1.113 -6.015 9.763 1.00 86.56 189 LYS A CA 1
ATOM 1516 C C . LYS A 1 189 ? 1.948 -4.767 9.494 1.00 86.56 189 LYS A C 1
ATOM 1518 O O . LYS A 1 189 ? 3.091 -4.683 9.948 1.00 86.56 189 LYS A O 1
ATOM 1523 N N . PRO A 1 190 ? 1.428 -3.815 8.704 1.00 87.62 190 PRO A N 1
ATOM 1524 C CA . PRO A 1 190 ? 2.161 -2.605 8.395 1.00 87.62 190 PRO A CA 1
ATOM 1525 C C . PRO A 1 190 ? 2.439 -1.798 9.661 1.00 87.62 190 PRO A C 1
ATOM 1527 O O . PRO A 1 190 ? 1.620 -1.691 10.566 1.00 87.62 190 PRO A O 1
ATOM 1530 N N . SER A 1 191 ? 3.606 -1.179 9.675 1.00 92.00 191 SER A N 1
ATOM 1531 C CA . SER A 1 191 ? 4.001 -0.121 10.596 1.00 92.00 191 SER A CA 1
ATOM 1532 C C . SER A 1 191 ? 4.462 1.082 9.779 1.00 92.00 191 SER A C 1
ATOM 1534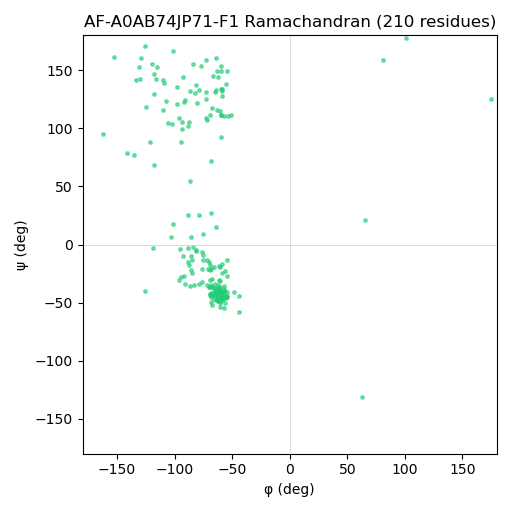 O O . SER A 1 191 ? 4.683 0.964 8.573 1.00 92.00 191 SER A O 1
ATOM 1536 N N . ILE A 1 192 ? 4.696 2.227 10.423 1.00 91.12 192 ILE A N 1
ATOM 1537 C CA . ILE A 1 192 ? 5.286 3.396 9.747 1.00 91.12 192 ILE A CA 1
ATOM 1538 C C . ILE A 1 192 ? 6.606 3.009 9.061 1.00 91.12 192 ILE A C 1
ATOM 1540 O O . ILE A 1 192 ? 6.829 3.362 7.905 1.00 91.12 192 ILE A O 1
ATOM 1544 N N . LYS A 1 193 ? 7.436 2.191 9.723 1.00 91.00 193 LYS A N 1
ATOM 1545 C CA . LYS A 1 193 ? 8.681 1.658 9.155 1.00 91.00 193 LYS A CA 1
ATOM 1546 C C . LYS A 1 193 ? 8.427 0.795 7.916 1.00 91.00 193 LYS A C 1
ATOM 1548 O O . LYS A 1 193 ? 9.128 0.945 6.921 1.00 91.00 193 LYS A O 1
ATOM 1553 N N . CYS A 1 194 ? 7.420 -0.076 7.951 1.00 88.75 194 CYS A N 1
ATOM 1554 C CA . CYS A 1 194 ? 7.034 -0.872 6.785 1.00 88.75 194 CYS A CA 1
ATOM 1555 C C . CYS A 1 194 ? 6.577 0.027 5.626 1.00 88.75 194 CYS A C 1
ATOM 1557 O O . CYS A 1 194 ? 7.018 -0.162 4.497 1.00 88.75 194 CYS A O 1
ATOM 1559 N N . THR A 1 195 ? 5.773 1.056 5.903 1.00 89.19 195 THR A N 1
ATOM 1560 C CA . THR A 1 195 ? 5.363 2.053 4.902 1.00 89.19 195 THR A CA 1
ATOM 1561 C C . THR A 1 195 ? 6.573 2.784 4.314 1.00 89.19 195 THR A C 1
ATOM 1563 O O . THR A 1 195 ? 6.646 2.966 3.101 1.00 89.19 195 THR A O 1
ATOM 1566 N N . GLU A 1 196 ? 7.576 3.140 5.122 1.00 89.62 196 GLU A N 1
ATOM 1567 C CA . GLU A 1 196 ? 8.828 3.704 4.604 1.00 89.62 196 GLU A CA 1
ATOM 1568 C C . GLU A 1 196 ? 9.579 2.739 3.682 1.00 89.62 196 GLU A C 1
ATOM 1570 O O . GLU A 1 196 ? 10.143 3.176 2.679 1.00 89.62 196 GLU A O 1
ATOM 1575 N N . MET A 1 197 ? 9.602 1.439 3.990 1.00 88.00 197 MET A N 1
ATOM 1576 C CA . MET A 1 197 ? 10.232 0.440 3.119 1.00 88.00 197 MET A CA 1
ATOM 1577 C C . MET A 1 197 ? 9.547 0.380 1.754 1.00 88.00 197 MET A C 1
ATOM 1579 O O . MET A 1 197 ? 10.238 0.353 0.737 1.00 88.00 197 MET A O 1
ATOM 1583 N N . VAL A 1 198 ? 8.213 0.450 1.722 1.00 86.75 198 VAL A N 1
ATOM 1584 C CA . VAL A 1 198 ? 7.433 0.527 0.476 1.00 86.75 198 VAL A CA 1
ATOM 1585 C C . VAL A 1 198 ? 7.799 1.791 -0.308 1.00 86.75 198 VAL A C 1
ATOM 1587 O O . VAL A 1 198 ? 8.107 1.720 -1.498 1.00 86.75 198 VAL A O 1
ATOM 1590 N N . VAL A 1 199 ? 7.859 2.949 0.358 1.00 86.56 199 VAL A N 1
ATOM 1591 C CA . VAL A 1 199 ? 8.280 4.217 -0.268 1.00 86.56 199 VAL A CA 1
ATOM 1592 C C . VAL A 1 199 ? 9.683 4.110 -0.874 1.00 86.56 199 VAL A C 1
ATOM 1594 O O . VAL A 1 199 ? 9.912 4.563 -1.998 1.00 86.56 199 VAL A O 1
ATOM 1597 N N . ARG A 1 200 ? 10.623 3.475 -0.167 1.00 84.75 200 ARG A N 1
ATOM 1598 C CA . ARG A 1 200 ? 11.994 3.251 -0.650 1.00 84.75 200 ARG A CA 1
ATOM 1599 C C . ARG A 1 200 ? 12.053 2.250 -1.801 1.00 84.75 200 ARG A C 1
ATOM 1601 O O . ARG A 1 200 ? 12.845 2.449 -2.716 1.00 84.75 200 ARG A O 1
ATOM 1608 N N . ALA A 1 201 ? 11.222 1.213 -1.800 1.00 81.69 201 ALA A N 1
ATOM 1609 C CA . ALA A 1 201 ? 11.154 0.251 -2.898 1.00 81.69 201 ALA A CA 1
ATOM 1610 C C . ALA A 1 201 ? 10.668 0.920 -4.193 1.00 81.69 201 ALA A C 1
ATOM 1612 O O . ALA A 1 201 ? 11.241 0.711 -5.262 1.00 81.69 201 ALA A O 1
ATOM 1613 N N . PHE A 1 202 ? 9.665 1.792 -4.096 1.00 80.94 202 PHE A N 1
ATOM 1614 C CA . PHE A 1 202 ? 9.115 2.518 -5.244 1.00 80.94 202 PHE A CA 1
ATOM 1615 C C . PHE A 1 202 ? 9.932 3.752 -5.647 1.00 80.94 202 PHE A C 1
ATOM 1617 O O . PHE A 1 202 ? 9.655 4.351 -6.686 1.00 80.94 202 PHE A O 1
ATOM 1624 N N . ALA A 1 203 ? 10.964 4.109 -4.874 1.00 78.75 203 ALA A N 1
ATOM 1625 C CA . ALA A 1 203 ? 11.879 5.217 -5.136 1.00 78.75 203 ALA A CA 1
ATOM 1626 C C . ALA A 1 203 ? 12.330 5.278 -6.594 1.00 78.75 203 ALA A C 1
ATOM 1628 O O . ALA A 1 203 ? 12.073 6.266 -7.271 1.00 78.75 203 ALA A O 1
ATOM 1629 N N . ALA A 1 204 ? 12.947 4.193 -7.072 1.00 68.19 204 ALA A N 1
ATOM 1630 C CA . ALA A 1 204 ? 13.553 4.100 -8.397 1.00 68.19 204 ALA A CA 1
ATOM 1631 C C . ALA A 1 204 ? 12.525 4.272 -9.523 1.00 68.19 204 ALA A C 1
ATOM 1633 O O . ALA A 1 204 ? 12.824 4.889 -10.537 1.00 68.19 204 ALA A O 1
ATOM 1634 N N . MET A 1 205 ? 11.293 3.793 -9.324 1.00 70.69 205 MET A N 1
ATOM 1635 C CA . MET A 1 205 ? 10.197 3.994 -10.276 1.00 70.69 205 MET A CA 1
ATOM 1636 C C . MET A 1 205 ? 9.612 5.417 -10.223 1.00 70.69 205 MET A C 1
ATOM 1638 O O . MET A 1 205 ? 8.962 5.875 -11.171 1.00 70.69 205 MET A O 1
ATOM 1642 N N . MET A 1 206 ? 9.812 6.133 -9.116 1.00 66.12 206 MET A N 1
ATOM 1643 C CA . MET A 1 206 ? 9.451 7.541 -8.958 1.00 66.12 206 MET A CA 1
ATOM 1644 C C . MET A 1 206 ? 10.562 8.497 -9.431 1.00 66.12 206 MET A C 1
ATOM 1646 O O . MET A 1 206 ? 10.308 9.676 -9.678 1.00 66.12 206 MET A O 1
ATOM 1650 N N . GLU A 1 207 ? 11.798 8.044 -9.591 1.00 62.38 207 GLU A N 1
ATOM 1651 C CA . GLU A 1 207 ? 12.854 8.912 -10.100 1.00 62.38 207 GLU A CA 1
ATOM 1652 C C . GLU A 1 207 ? 12.639 9.151 -11.598 1.00 62.38 207 GLU A C 1
ATOM 1654 O O . GLU A 1 207 ? 12.500 8.220 -12.387 1.00 62.38 207 GLU A O 1
ATOM 1659 N N . ARG A 1 208 ? 12.579 10.424 -11.999 1.00 52.12 208 ARG A N 1
ATOM 1660 C CA . ARG A 1 208 ? 12.656 10.805 -13.410 1.00 52.12 208 ARG A CA 1
ATOM 1661 C C . ARG A 1 208 ? 14.040 10.357 -13.886 1.00 52.12 208 ARG A C 1
ATOM 1663 O O . ARG A 1 208 ? 15.037 10.872 -13.377 1.00 52.12 208 ARG A O 1
ATOM 1670 N N . SER A 1 209 ? 14.120 9.409 -14.817 1.00 45.62 209 SER A N 1
ATOM 1671 C CA . SER A 1 209 ? 15.310 9.286 -15.654 1.00 45.62 209 SER A CA 1
ATOM 1672 C C . SER A 1 209 ? 15.425 10.628 -16.378 1.00 45.62 209 SER A C 1
ATOM 1674 O O . SER A 1 209 ? 14.513 11.033 -17.095 1.00 45.62 209 SER A O 1
ATOM 1676 N N . GLY A 1 210 ? 16.451 11.405 -16.026 1.00 38.28 210 GLY A N 1
ATOM 1677 C CA . GLY A 1 210 ? 16.630 12.795 -16.443 1.00 38.28 210 GLY A CA 1
ATOM 1678 C C . GLY A 1 210 ? 16.933 12.917 -17.931 1.00 38.28 210 GLY A C 1
ATOM 1679 O O . GLY A 1 210 ? 18.060 13.216 -18.299 1.00 38.28 210 GLY A O 1
ATOM 1680 N N . PHE A 1 211 ? 15.931 12.679 -18.765 1.00 36.66 211 PHE A N 1
ATOM 1681 C CA . PHE A 1 211 ? 15.969 12.917 -20.198 1.00 36.66 211 PHE A CA 1
ATOM 1682 C C . PHE A 1 211 ? 14.902 13.956 -20.538 1.00 36.66 211 PHE A C 1
ATOM 1684 O O . PHE A 1 211 ? 13.882 13.623 -21.143 1.00 36.66 211 PHE A O 1
ATOM 1691 N N . ASP A 1 212 ? 15.140 15.187 -20.078 1.00 30.98 212 ASP A N 1
ATOM 1692 C CA . ASP A 1 212 ? 14.602 16.379 -20.739 1.00 30.98 212 ASP A CA 1
ATOM 1693 C C . ASP A 1 212 ? 15.487 16.679 -21.957 1.00 30.98 212 ASP A C 1
ATOM 1695 O O . ASP A 1 212 ? 16.727 16.710 -21.775 1.00 30.98 212 ASP A O 1
#

Solvent-accessible surface area (backbone atoms only — not comparable to full-atom values): 12055 Å² total; per-residue (Å²): 128,100,60,61,68,69,61,47,51,54,52,39,52,64,62,44,70,75,56,81,76,58,100,59,84,54,70,72,51,67,72,42,71,68,47,27,69,69,32,46,56,55,36,36,41,73,39,66,41,78,44,43,57,37,68,48,93,52,94,88,47,74,57,41,38,70,24,82,81,44,48,58,49,57,59,70,63,28,68,81,46,40,34,28,50,26,32,36,28,44,43,40,95,88,48,100,61,41,35,46,41,47,59,48,44,63,56,69,68,24,52,33,65,59,63,97,67,93,68,91,79,69,65,87,55,46,68,40,73,75,73,44,75,68,49,52,55,49,50,29,56,74,71,68,46,55,88,50,47,68,59,55,68,29,67,69,43,44,52,49,51,51,52,49,54,53,21,51,53,48,23,47,54,30,48,51,54,38,35,77,74,32,37,51,24,90,66,35,48,39,42,74,67,46,52,38,38,53,48,44,14,47,34,56,71,57,51,74,78,88,76,128

pLDDT: mean 71.64, std 15.62, range [30.77, 92.0]

Organism: Aureobasidium pullulans (NCBI:txid5580)